Protein AF-A0A356TNW8-F1 (afdb_monomer_lite)

Radius of gyration: 21.13 Å; chains: 1; bounding box: 52×42×60 Å

Sequence (250 aa):
MILEQVASGAMPPRGDVGQSVLSSVTTYDRVGPDGRTFTPLPSAGSPEGQELLRNWLACGSPVVERTVEPSEGENAAGFTVAACERGCVDTTWPAIAQDILAPSCAFSRCHDAEDPEADLDLSLGGADALSALHARLLEGTARGPLCVDDARGAAMIAPGAPEDSLLLQKVDPEALPCGSLMPLGGAALSEQRLCALRAWIACGACADPDDARCAECQREARAECGVVVDEAGQPGCAEETACPGFARPN

Foldseek 3Di:
DVLVCLQVCVVVNDDPSSVVVVVPDDWAWDQDPLLPDTHTDDPCNDPNVSVVVVVCVVVVVADCPEQDDDDPPDDDPGDHFNGADQDAFALALVSLLPVPCAPFAQDDADADDPHHDQPHHSHQDDDCSSVVNLVCQQVDFRRDPLQCPPVLSARCADALCLLSHLVLLQQDPPHPHRPHHPPDVDDGDHPLSSLSPSQCRNLGVDNDCPPPSRVVSSVVSCVVSQWDQDPVRDTDGSRPDPRPPPDDDD

pLDDT: mean 78.97, std 14.69, range [32.28, 97.31]

Structure (mmCIF, N/CA/C/O backbone):
data_AF-A0A356TNW8-F1
#
_entry.id   AF-A0A356TNW8-F1
#
loop_
_atom_site.group_PDB
_atom_site.id
_atom_site.type_symbol
_atom_site.label_atom_id
_atom_site.label_alt_id
_atom_site.label_comp_id
_atom_site.label_asym_id
_atom_site.label_entity_id
_atom_site.label_seq_id
_atom_site.pdbx_PDB_ins_code
_atom_site.Cartn_x
_atom_site.Cartn_y
_atom_site.Cartn_z
_atom_site.occupancy
_atom_site.B_iso_or_equiv
_atom_site.auth_seq_id
_atom_site.auth_comp_id
_atom_site.auth_asym_id
_atom_site.auth_atom_id
_atom_site.pdbx_PDB_model_num
ATOM 1 N N . MET A 1 1 ? -17.032 0.262 37.594 1.00 76.44 1 MET A N 1
ATOM 2 C CA . MET A 1 1 ? -17.007 -0.706 36.464 1.00 76.44 1 MET A CA 1
ATOM 3 C C . MET A 1 1 ? -16.967 0.066 35.140 1.00 76.44 1 MET A C 1
ATOM 5 O O . MET A 1 1 ? -17.446 1.192 35.130 1.00 76.44 1 MET A O 1
ATOM 9 N N . ILE A 1 2 ? -16.405 -0.461 34.041 1.00 83.25 2 ILE A N 1
ATOM 10 C CA . ILE A 1 2 ? -16.229 0.308 32.781 1.00 83.25 2 ILE A CA 1
ATOM 11 C C . ILE A 1 2 ? -17.542 0.902 32.241 1.00 83.25 2 ILE A C 1
ATOM 13 O O . ILE A 1 2 ? -17.578 2.058 31.832 1.00 83.25 2 ILE A O 1
ATOM 17 N N . LEU A 1 3 ? -18.646 0.160 32.354 1.00 85.25 3 LEU A N 1
ATOM 18 C CA . LEU A 1 3 ? -19.973 0.614 31.944 1.00 85.25 3 LEU A CA 1
ATOM 19 C C . LEU A 1 3 ? -20.441 1.874 32.689 1.00 85.25 3 LEU A C 1
ATOM 21 O O . LEU A 1 3 ? -21.033 2.759 32.083 1.00 85.25 3 LEU A O 1
ATOM 25 N N . GLU A 1 4 ? -20.156 1.987 33.988 1.00 87.69 4 GLU A N 1
ATOM 26 C CA . GLU A 1 4 ? -20.535 3.158 34.795 1.00 87.69 4 GLU A CA 1
ATOM 27 C C . GLU A 1 4 ? -19.732 4.401 34.396 1.00 87.69 4 GLU A C 1
ATOM 29 O O . GLU A 1 4 ? -20.251 5.516 34.415 1.00 87.69 4 GLU A O 1
ATOM 34 N N . GLN A 1 5 ? -18.470 4.217 33.998 1.00 88.12 5 GLN A N 1
ATOM 35 C CA . GLN A 1 5 ? -17.618 5.303 33.503 1.00 88.12 5 GLN A CA 1
ATOM 36 C C . GLN A 1 5 ? -18.125 5.829 32.154 1.00 88.12 5 GLN A C 1
ATOM 38 O O . GLN A 1 5 ? -18.172 7.038 31.935 1.00 88.12 5 GLN A O 1
ATOM 43 N N . VAL A 1 6 ? -18.580 4.932 31.275 1.00 86.75 6 VAL A N 1
ATOM 44 C CA . VAL A 1 6 ? -19.196 5.313 29.997 1.00 86.75 6 VAL A CA 1
ATOM 45 C C . VAL A 1 6 ? -20.548 5.992 30.221 1.00 86.75 6 VAL A C 1
ATOM 47 O O . VAL A 1 6 ? -20.789 7.079 29.699 1.00 86.75 6 VAL A O 1
ATOM 50 N N . ALA A 1 7 ? -21.405 5.415 31.068 1.00 86.69 7 ALA A N 1
ATOM 51 C CA . ALA A 1 7 ? -22.726 5.967 31.371 1.00 86.69 7 ALA A CA 1
ATOM 52 C C . ALA A 1 7 ? -22.658 7.352 32.038 1.00 86.69 7 ALA A C 1
ATOM 54 O O . ALA A 1 7 ? -23.498 8.213 31.776 1.00 86.69 7 ALA A O 1
ATOM 55 N N . SER A 1 8 ? -21.642 7.595 32.871 1.00 88.62 8 SER A N 1
ATOM 56 C CA . SER A 1 8 ? -21.420 8.902 33.504 1.00 88.62 8 SER A CA 1
ATOM 57 C C . SER A 1 8 ? -20.760 9.935 32.581 1.00 88.62 8 SER A C 1
ATOM 59 O O . SER A 1 8 ? -20.740 11.120 32.916 1.00 88.62 8 SER A O 1
ATOM 61 N N . GLY A 1 9 ? -20.261 9.531 31.407 1.00 83.50 9 GLY A N 1
ATOM 62 C CA . GLY A 1 9 ? -19.500 10.402 30.506 1.00 83.50 9 GLY A CA 1
ATOM 63 C C . GLY A 1 9 ? -18.090 10.720 31.009 1.00 83.50 9 GLY A C 1
ATOM 64 O O . GLY A 1 9 ? -17.511 11.725 30.601 1.00 83.50 9 GLY A O 1
ATOM 65 N N . ALA A 1 10 ? -17.558 9.893 31.911 1.00 85.69 10 ALA A N 1
ATOM 66 C CA . ALA A 1 10 ? -16.159 9.932 32.317 1.00 85.69 10 ALA A CA 1
ATOM 67 C C . ALA A 1 10 ? -15.245 9.268 31.269 1.00 85.69 10 ALA A C 1
ATOM 69 O O . ALA A 1 10 ? -14.068 9.612 31.196 1.00 85.69 10 ALA A O 1
ATOM 70 N N . MET A 1 11 ? -15.783 8.362 30.434 1.00 84.94 11 MET A N 1
ATOM 71 C CA . MET A 1 11 ? -15.069 7.759 29.302 1.00 84.94 11 MET A CA 1
ATOM 72 C C . MET A 1 11 ? -15.923 7.658 28.020 1.00 84.94 11 MET A C 1
ATOM 74 O O . MET A 1 11 ? -16.930 6.951 28.024 1.00 84.94 11 MET A O 1
ATOM 78 N N . PRO A 1 12 ? -15.496 8.287 26.907 1.00 78.12 12 PRO A N 1
ATOM 79 C CA . PRO A 1 12 ? -14.507 9.368 26.872 1.00 78.12 12 PRO A CA 1
ATOM 80 C C . PRO A 1 12 ? -15.023 10.596 27.658 1.00 78.12 12 PRO A C 1
ATOM 82 O O . PRO A 1 12 ? -16.237 10.814 27.711 1.00 78.12 12 PRO A O 1
ATOM 85 N N . PRO A 1 13 ? -14.138 11.386 28.296 1.00 83.50 13 PRO A N 1
ATOM 86 C CA . PRO A 1 13 ? -14.542 12.575 29.043 1.00 83.50 13 PRO A CA 1
ATOM 87 C C . PRO A 1 13 ? -15.232 13.588 28.126 1.00 83.50 13 PRO A C 1
ATOM 89 O O . PRO A 1 13 ? -14.876 13.725 26.963 1.00 83.50 13 PRO A O 1
ATOM 92 N N . ARG A 1 14 ? -16.218 14.329 28.629 1.00 82.94 14 ARG A N 1
ATOM 93 C CA . ARG A 1 14 ? -16.913 15.344 27.817 1.00 82.94 14 ARG A CA 1
ATOM 94 C C . ARG A 1 14 ? -16.013 16.537 27.472 1.00 82.94 14 ARG A C 1
ATOM 96 O O . ARG A 1 14 ? -15.075 16.856 28.199 1.00 82.94 14 ARG A O 1
ATOM 103 N N . GLY A 1 15 ? -16.384 17.245 26.407 1.00 84.69 15 GLY A N 1
ATOM 104 C CA . GLY A 1 15 ? -15.693 18.447 25.941 1.00 84.69 15 GLY A CA 1
ATOM 105 C C . GLY A 1 15 ? -14.486 18.134 25.058 1.00 84.69 15 GLY A C 1
ATOM 106 O O . GLY A 1 15 ? -14.323 17.011 24.580 1.00 84.69 15 GLY A O 1
ATOM 107 N N . ASP A 1 16 ? -13.642 19.142 24.856 1.00 85.12 16 ASP A N 1
ATOM 108 C CA . ASP A 1 16 ? -12.570 19.129 23.852 1.00 85.12 16 ASP A CA 1
ATOM 109 C C . ASP A 1 16 ? -11.585 17.966 24.029 1.00 85.12 16 ASP A C 1
ATOM 111 O O . ASP A 1 16 ? -11.104 17.395 23.052 1.00 85.12 16 ASP A O 1
ATOM 115 N N . VAL A 1 17 ? -11.336 17.558 25.278 1.00 82.94 17 VAL A N 1
ATOM 116 C CA . VAL A 1 17 ? -10.452 16.428 25.599 1.00 82.94 17 VAL A CA 1
ATOM 117 C C . VAL A 1 17 ? -10.999 15.118 25.026 1.00 82.94 17 VAL A C 1
ATOM 119 O O . VAL A 1 17 ? -10.259 14.381 24.379 1.00 82.94 17 VAL A O 1
ATOM 122 N N . GLY A 1 18 ? -12.291 14.827 25.207 1.00 81.25 18 GLY A N 1
ATOM 123 C CA . GLY A 1 18 ? -12.894 13.625 24.626 1.00 81.25 18 GLY A CA 1
ATOM 124 C C . GLY A 1 18 ? -13.026 13.696 23.117 1.00 81.25 18 GLY A C 1
ATOM 125 O O . GLY A 1 18 ? -12.834 12.684 22.450 1.00 81.25 18 GLY A O 1
ATOM 126 N N . GLN A 1 19 ? -13.313 14.881 22.575 1.00 81.12 19 GLN A N 1
ATOM 127 C CA . GLN A 1 19 ? -13.388 15.095 21.130 1.00 81.12 19 GLN A CA 1
ATOM 128 C C . GLN A 1 19 ? -12.036 14.799 20.459 1.00 81.12 19 GLN A C 1
ATOM 130 O O . GLN A 1 19 ? -11.993 14.111 19.443 1.00 81.12 19 GLN A O 1
ATOM 135 N N . SER A 1 20 ? -10.939 15.259 21.067 1.00 77.69 20 SER A N 1
ATOM 136 C CA . SER A 1 20 ? -9.570 15.016 20.599 1.00 77.69 20 SER A CA 1
ATOM 137 C C . SER A 1 20 ? -9.218 13.524 20.603 1.00 77.69 20 SER A C 1
ATOM 139 O O . SER A 1 20 ? -8.756 12.984 19.594 1.00 77.69 20 SER A O 1
ATOM 141 N N . VAL A 1 21 ? -9.537 12.814 21.691 1.00 78.31 21 VAL A N 1
ATOM 142 C CA . VAL A 1 21 ? -9.351 11.355 21.760 1.00 78.31 21 VAL A CA 1
ATOM 143 C C . VAL A 1 21 ? -10.179 10.654 20.681 1.00 78.31 21 VAL A C 1
ATOM 145 O O . VAL A 1 21 ? -9.641 9.863 19.918 1.00 78.31 21 VAL A O 1
ATOM 148 N N . LEU A 1 22 ? -11.465 10.984 20.541 1.00 75.00 22 LEU A N 1
ATOM 149 C CA . LEU A 1 22 ? -12.330 10.363 19.530 1.00 75.00 22 LEU A CA 1
ATOM 150 C C . LEU A 1 22 ? -11.865 10.618 18.090 1.00 75.00 22 LEU A C 1
ATOM 152 O O . LEU A 1 22 ? -12.103 9.783 17.226 1.00 75.00 22 LEU A O 1
ATOM 156 N N . SER A 1 23 ? -11.197 11.743 17.831 1.00 72.81 23 SER A N 1
ATOM 157 C CA . SER A 1 23 ? -10.660 12.067 16.504 1.00 72.81 23 SER A CA 1
ATOM 158 C C . SER A 1 23 ? -9.372 11.323 16.138 1.00 72.81 23 SER A C 1
ATOM 160 O O . SER A 1 23 ? -8.975 11.349 14.978 1.00 72.81 23 SER A O 1
ATOM 162 N N . SER A 1 24 ? -8.720 10.674 17.107 1.00 66.75 24 SER A N 1
ATOM 163 C CA . SER A 1 24 ? -7.428 9.996 16.925 1.00 66.75 24 SER A CA 1
ATOM 164 C C . SER A 1 24 ? -7.494 8.476 17.089 1.00 66.75 24 SER A C 1
ATOM 166 O O . SER A 1 24 ? -6.495 7.797 16.865 1.00 66.75 24 SER A O 1
ATOM 168 N N . VAL A 1 25 ? -8.653 7.924 17.465 1.00 71.88 25 VAL A N 1
ATOM 169 C CA . VAL A 1 25 ? -8.839 6.475 17.612 1.00 71.88 25 VAL A CA 1
ATOM 170 C C . VAL A 1 25 ? -9.282 5.820 16.310 1.00 71.88 25 VAL A C 1
ATOM 172 O O . VAL A 1 25 ? -10.069 6.372 15.541 1.00 71.88 25 VAL A O 1
ATOM 175 N N . THR A 1 26 ? -8.834 4.584 16.109 1.00 70.62 26 THR A N 1
ATOM 176 C CA . THR A 1 26 ? -9.342 3.709 15.054 1.00 70.62 26 THR A CA 1
ATOM 177 C C . THR A 1 26 ? -10.843 3.488 15.228 1.00 70.62 26 THR A C 1
ATOM 179 O O . THR A 1 26 ? -11.318 3.167 16.321 1.00 70.62 26 THR A O 1
ATOM 182 N N . THR A 1 27 ? -11.593 3.642 14.137 1.00 70.94 27 THR A N 1
ATOM 183 C CA . THR A 1 27 ? -13.028 3.345 14.093 1.00 70.94 27 THR A CA 1
ATOM 184 C C . THR A 1 27 ? -13.258 1.995 13.432 1.00 70.94 27 THR A C 1
ATOM 186 O O . THR A 1 27 ? -12.614 1.654 12.440 1.00 70.94 27 THR A O 1
ATOM 189 N N . TYR A 1 28 ? -14.183 1.230 14.002 1.00 75.56 28 TYR A N 1
ATOM 190 C CA . TYR A 1 28 ? -14.577 -0.081 13.504 1.00 75.56 28 TYR A CA 1
ATOM 191 C C . TYR A 1 28 ? -15.991 -0.000 12.943 1.00 75.56 28 TYR A C 1
ATOM 193 O O . TYR A 1 28 ? -16.841 0.696 13.503 1.00 75.56 28 TYR A O 1
ATOM 201 N N . ASP A 1 29 ? -16.247 -0.761 11.888 1.00 75.12 29 ASP A N 1
ATOM 202 C CA . ASP A 1 29 ? -17.552 -0.840 11.248 1.00 75.12 29 ASP A CA 1
ATOM 203 C C . ASP A 1 29 ? -18.189 -2.206 11.494 1.00 75.12 29 ASP A C 1
ATOM 205 O O . ASP A 1 29 ? -17.516 -3.236 11.568 1.00 75.12 29 ASP A O 1
ATOM 209 N N . ARG A 1 30 ? -19.518 -2.221 11.588 1.00 75.88 30 ARG A N 1
ATOM 210 C CA . ARG A 1 30 ? -20.305 -3.433 11.389 1.00 75.88 30 ARG A CA 1
ATOM 211 C C . ARG A 1 30 ? -20.374 -3.705 9.892 1.00 75.88 30 ARG A C 1
ATOM 213 O O . ARG A 1 30 ? -20.819 -2.839 9.137 1.00 75.88 30 ARG A O 1
ATOM 220 N N . VAL A 1 31 ? -20.007 -4.920 9.502 1.00 63.97 31 VAL A N 1
ATOM 221 C CA . VAL A 1 31 ? -20.183 -5.395 8.130 1.00 63.97 31 VAL A CA 1
ATOM 222 C C . VAL A 1 31 ? -21.580 -5.986 7.958 1.00 63.97 31 VAL A C 1
ATOM 224 O O . VAL A 1 31 ? -22.068 -6.733 8.812 1.00 63.97 31 VAL A O 1
ATOM 227 N N . GLY A 1 32 ? -22.246 -5.599 6.877 1.00 60.56 32 GLY A N 1
ATOM 228 C CA . GLY A 1 32 ? -23.559 -6.083 6.488 1.00 60.56 32 GLY A CA 1
ATOM 229 C C . GLY A 1 32 ? -23.522 -7.537 6.007 1.00 60.56 32 GLY A C 1
ATOM 230 O O . GLY A 1 32 ? -22.460 -8.059 5.669 1.00 60.56 32 GLY A O 1
ATOM 231 N N . PRO A 1 33 ? -24.683 -8.213 5.935 1.00 53.22 33 PRO A N 1
ATOM 232 C CA . PRO A 1 33 ? -24.768 -9.594 5.446 1.00 53.22 33 PRO A CA 1
ATOM 233 C C . PRO A 1 33 ? -24.318 -9.774 3.990 1.00 53.22 33 PRO A C 1
ATOM 235 O O . PRO A 1 33 ? -24.048 -10.891 3.564 1.00 53.22 33 PRO A O 1
ATOM 238 N N . ASP A 1 34 ? -24.282 -8.686 3.224 1.00 54.03 34 ASP A N 1
ATOM 239 C CA . ASP A 1 34 ? -23.801 -8.637 1.845 1.00 54.03 34 ASP A CA 1
ATOM 240 C C . ASP A 1 34 ? -22.268 -8.601 1.740 1.00 54.03 34 ASP A C 1
ATOM 242 O O . ASP A 1 34 ? -21.743 -8.662 0.631 1.00 54.03 34 ASP A O 1
ATOM 246 N N . GLY A 1 35 ? -21.561 -8.473 2.867 1.00 50.56 35 GLY A N 1
ATOM 247 C CA . GLY A 1 35 ? -20.110 -8.299 2.919 1.00 50.56 35 GLY A CA 1
ATOM 248 C C . GLY A 1 35 ? -19.622 -6.934 2.423 1.00 50.56 35 GLY A C 1
ATOM 249 O O . GLY A 1 35 ? -18.425 -6.684 2.449 1.00 50.56 35 GLY A O 1
ATOM 250 N N . ARG A 1 36 ? -20.537 -6.054 1.995 1.00 49.72 36 ARG A N 1
ATOM 251 C CA . ARG A 1 36 ? -20.243 -4.822 1.240 1.00 49.72 36 ARG A CA 1
ATOM 252 C C . ARG A 1 36 ? -20.775 -3.565 1.905 1.00 49.72 36 ARG A C 1
ATOM 254 O O . ARG A 1 36 ? -20.296 -2.469 1.631 1.00 49.72 36 ARG A O 1
ATOM 261 N N . THR A 1 37 ? -21.793 -3.696 2.747 1.00 56.31 37 THR A N 1
ATOM 262 C CA . THR A 1 37 ? -22.348 -2.569 3.486 1.00 56.31 37 THR A CA 1
ATOM 263 C C . THR A 1 37 ? -21.573 -2.392 4.781 1.00 56.31 37 THR A C 1
ATOM 265 O O . THR A 1 37 ? -21.628 -3.241 5.665 1.00 56.31 37 THR A O 1
ATOM 268 N N . PHE A 1 38 ? -20.911 -1.251 4.937 1.00 63.53 38 PHE A N 1
ATOM 269 C CA . PHE A 1 38 ? -20.182 -0.908 6.154 1.00 63.53 38 PHE A CA 1
ATOM 270 C C . PHE A 1 38 ? -20.912 0.194 6.907 1.00 63.53 38 PHE A C 1
ATOM 272 O O . PHE A 1 38 ? -21.252 1.237 6.350 1.00 63.53 38 PHE A O 1
ATOM 279 N N . THR A 1 39 ? -21.209 -0.051 8.180 1.00 78.75 39 THR A N 1
ATOM 280 C CA . THR A 1 39 ? -21.849 0.933 9.059 1.00 78.75 39 THR A CA 1
ATOM 281 C C . THR A 1 39 ? -20.957 1.168 10.270 1.00 78.75 39 THR A C 1
ATOM 283 O O . THR A 1 39 ? -20.730 0.211 11.014 1.00 78.75 39 THR A O 1
ATOM 286 N N . PRO A 1 40 ? -20.479 2.402 10.518 1.00 82.31 40 PRO A N 1
ATOM 287 C CA . PRO A 1 40 ? -19.680 2.706 11.699 1.00 82.31 40 PRO A CA 1
ATOM 288 C C . PRO A 1 40 ? -20.336 2.196 12.976 1.00 82.31 40 PRO A C 1
ATOM 290 O O . PRO A 1 40 ? -21.535 2.406 13.192 1.00 82.31 40 PRO A O 1
ATOM 293 N N . LEU A 1 41 ? -19.559 1.522 13.829 1.00 84.38 41 LEU A N 1
ATOM 294 C CA . LEU A 1 41 ? -20.063 1.125 15.135 1.00 84.38 41 LEU A CA 1
ATOM 295 C C . LEU A 1 41 ? -20.468 2.377 15.9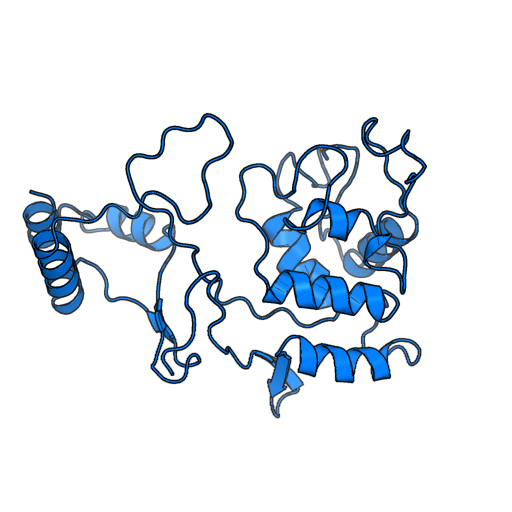22 1.00 84.38 41 LEU A C 1
ATOM 297 O O . LEU A 1 41 ? -19.765 3.394 15.905 1.00 84.38 41 LEU A O 1
ATOM 301 N N . PRO A 1 42 ? -21.604 2.322 16.633 1.00 86.19 42 PRO A N 1
ATOM 302 C CA . PRO A 1 42 ? -22.083 3.464 17.384 1.00 86.19 42 PRO A CA 1
ATOM 303 C C . PRO A 1 42 ? -21.108 3.777 18.525 1.00 86.19 42 PRO A C 1
ATOM 305 O O . PRO A 1 42 ? -20.571 2.878 19.176 1.00 86.19 42 PRO A O 1
ATOM 308 N N . SER A 1 43 ? -20.906 5.066 18.806 1.00 82.69 43 SER A N 1
ATOM 309 C CA . SER A 1 43 ? -20.083 5.503 19.940 1.00 82.69 43 SER A CA 1
ATOM 310 C C . SER A 1 43 ? -20.536 4.819 21.231 1.00 82.69 43 SER A C 1
ATOM 312 O O . SER A 1 43 ? -21.739 4.748 21.494 1.00 82.69 43 SER A O 1
ATOM 314 N N . ALA A 1 44 ? -19.593 4.399 22.080 1.00 83.38 44 ALA A N 1
ATOM 315 C CA . ALA A 1 44 ? -19.895 3.807 23.385 1.00 83.38 44 ALA A CA 1
ATOM 316 C C . ALA A 1 44 ? -20.783 4.711 24.265 1.00 83.38 44 ALA A C 1
ATOM 318 O O . ALA A 1 44 ? -21.517 4.212 25.111 1.00 83.38 44 ALA A O 1
ATOM 319 N N . GLY A 1 45 ? -20.762 6.033 24.049 1.00 81.00 45 GLY A N 1
ATOM 320 C CA . GLY A 1 45 ? -21.629 6.985 24.751 1.00 81.00 45 GLY A CA 1
ATOM 321 C C . GLY A 1 45 ? -23.084 7.028 24.258 1.00 81.00 45 GLY A C 1
ATOM 322 O O . GLY A 1 45 ? -23.925 7.629 24.923 1.00 81.00 45 GLY A O 1
ATOM 323 N N . SER A 1 46 ? -23.397 6.414 23.116 1.00 86.94 46 SER A N 1
ATOM 324 C CA . SER A 1 46 ? -24.755 6.348 22.559 1.00 86.94 46 SER A CA 1
ATOM 325 C C . SER A 1 46 ? -25.589 5.224 23.197 1.00 86.94 46 SER A C 1
ATOM 327 O O . SER A 1 46 ? -25.011 4.275 23.729 1.00 86.94 46 SER A O 1
ATOM 329 N N . PRO A 1 47 ? -26.935 5.265 23.113 1.00 89.62 47 PRO A N 1
ATOM 330 C CA . PRO A 1 47 ? -27.776 4.176 23.611 1.00 89.62 47 PRO A CA 1
ATOM 331 C C . PRO A 1 47 ? -27.400 2.811 23.019 1.00 89.62 47 PRO A C 1
ATOM 333 O O . PRO A 1 47 ? -27.196 1.866 23.773 1.00 89.62 47 PRO A O 1
ATOM 336 N N . GLU A 1 48 ? -27.223 2.717 21.695 1.00 89.06 48 GLU A N 1
ATOM 337 C CA . GLU A 1 48 ? -26.831 1.463 21.032 1.00 89.06 48 GLU A CA 1
ATOM 338 C C . GLU A 1 48 ? -25.422 1.012 21.447 1.00 89.06 48 GLU A C 1
ATOM 340 O O . GLU A 1 48 ? -25.218 -0.158 21.763 1.00 89.06 48 GLU A O 1
ATOM 345 N N . GLY A 1 49 ? -24.453 1.929 21.534 1.00 88.75 49 GLY A N 1
ATOM 346 C CA . GLY A 1 49 ? -23.098 1.598 21.987 1.00 88.75 49 GLY A CA 1
ATOM 347 C C . GLY A 1 49 ? -23.051 1.096 23.434 1.00 88.75 49 GLY A C 1
ATOM 348 O O . GLY A 1 49 ? -22.295 0.175 23.744 1.00 88.75 49 GLY A O 1
ATOM 349 N N . GLN A 1 50 ? -23.900 1.630 24.317 1.00 90.06 50 GLN A N 1
ATOM 350 C CA . GLN A 1 50 ? -24.032 1.126 25.686 1.00 90.06 50 GLN A CA 1
ATOM 351 C C . GLN A 1 50 ? -24.688 -0.259 25.745 1.00 90.06 50 GLN A C 1
ATOM 353 O O . GLN A 1 50 ? -24.310 -1.055 26.606 1.00 90.06 50 GLN A O 1
ATOM 358 N N . GLU A 1 51 ? -25.644 -0.565 24.860 1.00 88.44 51 GLU A N 1
ATOM 359 C CA . GLU A 1 51 ? -26.197 -1.923 24.721 1.00 88.44 51 GLU A CA 1
ATOM 360 C C . GLU A 1 51 ? -25.121 -2.909 24.253 1.00 88.44 51 GLU A C 1
ATOM 362 O O . GLU A 1 51 ? -24.969 -3.976 24.848 1.00 88.44 51 GLU A O 1
ATOM 367 N N . LEU A 1 52 ? -24.323 -2.540 23.244 1.00 87.19 52 LEU A N 1
ATOM 368 C CA . LEU A 1 52 ? -23.213 -3.365 22.756 1.00 87.19 52 LEU A CA 1
ATOM 369 C C . LEU A 1 52 ? -22.182 -3.630 23.859 1.00 87.19 52 LEU A C 1
ATOM 371 O O . LEU A 1 52 ? -21.794 -4.778 24.072 1.00 87.19 52 LEU A O 1
ATOM 375 N N . LEU A 1 53 ? -21.793 -2.593 24.609 1.00 87.69 53 LEU A N 1
ATOM 376 C CA . LEU A 1 53 ? -20.884 -2.727 25.748 1.00 87.69 53 LEU A CA 1
ATOM 377 C C . LEU A 1 53 ? -21.470 -3.639 26.833 1.00 87.69 53 LEU A C 1
ATOM 379 O O . LEU A 1 53 ? -20.761 -4.484 27.376 1.00 87.69 53 LEU A O 1
ATOM 383 N N . ARG A 1 54 ? -22.764 -3.502 27.142 1.00 87.75 54 ARG A N 1
ATOM 384 C CA . ARG A 1 54 ? -23.448 -4.373 28.109 1.00 87.75 54 ARG A CA 1
ATOM 385 C C . ARG A 1 54 ? -23.477 -5.823 27.656 1.00 87.75 54 ARG A C 1
ATOM 387 O O . ARG A 1 54 ? -23.162 -6.697 28.460 1.00 87.75 54 ARG A O 1
ATOM 394 N N . ASN A 1 55 ? -23.806 -6.074 26.394 1.00 86.56 55 ASN A N 1
ATOM 395 C CA . ASN A 1 55 ? -23.803 -7.416 25.826 1.00 86.56 55 ASN A CA 1
ATOM 396 C C . ASN A 1 55 ? -22.396 -8.035 25.855 1.00 86.56 55 ASN A C 1
ATOM 398 O O . ASN A 1 55 ? -22.233 -9.173 26.282 1.00 86.56 55 ASN A O 1
ATOM 402 N N . TRP A 1 56 ? -21.362 -7.268 25.498 1.00 84.81 56 TRP A N 1
ATOM 403 C CA . TRP A 1 56 ? -19.968 -7.717 25.570 1.00 84.81 56 TRP A CA 1
ATOM 404 C C . TRP A 1 56 ? -19.539 -8.082 26.999 1.00 84.81 56 TRP A C 1
ATOM 406 O O . TRP A 1 56 ? -18.978 -9.156 27.222 1.00 84.81 56 TRP A O 1
ATOM 416 N N . LEU A 1 57 ? -19.869 -7.237 27.984 1.00 85.81 57 LEU A N 1
ATOM 417 C CA . LEU A 1 57 ? -19.606 -7.525 29.397 1.00 85.81 57 LEU A CA 1
ATOM 418 C C . LEU A 1 57 ? -20.346 -8.787 29.869 1.00 85.81 57 LEU A C 1
ATOM 420 O O . LEU A 1 57 ? -19.765 -9.608 30.580 1.00 85.81 57 LEU A O 1
ATOM 424 N N . ALA A 1 58 ? -21.604 -8.963 29.450 1.00 83.06 58 ALA A N 1
ATOM 425 C CA . ALA A 1 58 ? -22.420 -10.134 29.775 1.00 83.06 58 ALA A CA 1
ATOM 426 C C . ALA A 1 58 ? -21.854 -11.435 29.182 1.00 83.06 58 ALA A C 1
ATOM 428 O O . ALA A 1 58 ? -21.958 -12.486 29.811 1.00 83.06 58 ALA A O 1
ATOM 429 N N . CYS A 1 59 ? -21.183 -11.359 28.031 1.00 81.06 59 CYS A N 1
ATOM 430 C CA . CYS A 1 59 ? -20.457 -12.473 27.416 1.00 81.06 59 CYS A CA 1
ATOM 431 C C . CYS A 1 59 ? -19.110 -12.792 28.094 1.00 81.06 59 CYS A C 1
ATOM 433 O O . CYS A 1 59 ? -18.296 -13.517 27.529 1.00 81.06 59 CYS A O 1
ATOM 435 N N . GLY A 1 60 ? -18.850 -12.263 29.293 1.00 80.00 60 GLY A N 1
ATOM 436 C CA . GLY A 1 60 ? -17.605 -12.496 30.025 1.00 80.00 60 GLY A CA 1
ATOM 437 C C . GLY A 1 60 ? -16.482 -11.531 29.655 1.00 80.00 60 GLY A C 1
ATOM 438 O O . GLY A 1 60 ? -15.348 -11.754 30.064 1.00 80.00 60 GLY A O 1
ATOM 439 N N . SER A 1 61 ? -16.796 -10.442 28.940 1.00 77.94 61 SER A N 1
ATOM 440 C CA . SER A 1 61 ? -15.825 -9.421 28.515 1.00 77.94 61 SER A CA 1
ATOM 441 C C . SER A 1 61 ? -14.637 -10.024 27.755 1.00 77.94 61 SER A C 1
ATOM 443 O O . SER A 1 61 ? -13.490 -9.832 28.164 1.00 77.94 61 SER A O 1
ATOM 445 N N . PRO A 1 62 ? -14.886 -10.802 26.685 1.00 67.75 62 PRO A N 1
ATOM 446 C CA . PRO A 1 62 ? -13.814 -11.446 25.948 1.00 67.75 62 PRO A CA 1
ATOM 447 C C . PRO A 1 62 ? -12.862 -10.349 25.421 1.00 67.75 62 PRO A C 1
ATOM 449 O O . PRO A 1 62 ? -13.276 -9.451 24.687 1.00 67.75 62 PRO A O 1
ATOM 452 N N . VAL A 1 63 ? -11.594 -10.396 25.847 1.00 65.12 63 VAL A N 1
ATOM 453 C CA . VAL A 1 63 ? -10.560 -9.414 25.491 1.00 65.12 63 VAL A CA 1
ATOM 454 C C . VAL A 1 63 ? -10.058 -9.681 24.071 1.00 65.12 63 VAL A C 1
ATOM 456 O O . VAL A 1 63 ? -9.263 -10.597 23.865 1.00 65.12 63 VAL A O 1
ATOM 459 N N . VAL A 1 64 ? -10.496 -8.857 23.110 1.00 63.09 64 VAL A N 1
ATOM 460 C CA . VAL A 1 64 ? -9.745 -8.667 21.859 1.00 63.09 64 VAL A CA 1
ATOM 461 C C . VAL A 1 64 ? -8.491 -7.905 22.254 1.00 63.09 64 VAL A C 1
ATOM 463 O O . VAL A 1 64 ? -8.551 -6.712 22.548 1.00 63.09 64 VAL A O 1
ATOM 466 N N . GLU A 1 65 ? -7.375 -8.607 22.367 1.00 52.66 65 GLU A N 1
ATOM 467 C CA . GLU A 1 65 ? -6.139 -7.991 22.845 1.00 52.66 65 GLU A CA 1
ATOM 468 C C . GLU A 1 65 ? -5.434 -7.226 21.726 1.00 52.66 65 GLU A C 1
ATOM 470 O O . GLU A 1 65 ? -4.831 -6.181 21.964 1.00 52.66 65 GLU A O 1
ATOM 475 N N . ARG A 1 66 ? -5.516 -7.758 20.506 1.00 61.44 66 ARG A N 1
ATOM 476 C CA . ARG A 1 66 ? -4.753 -7.291 19.354 1.00 61.44 66 ARG A CA 1
ATOM 477 C C . ARG A 1 66 ? -5.427 -7.686 18.048 1.00 61.44 66 ARG A C 1
ATOM 479 O O . ARG A 1 66 ? -6.190 -8.651 17.988 1.00 61.44 66 ARG A O 1
ATOM 486 N N . THR A 1 67 ? -5.114 -6.927 17.005 1.00 60.91 67 THR A N 1
ATOM 487 C CA . THR A 1 67 ? -5.585 -7.175 15.638 1.00 60.91 67 THR A CA 1
ATOM 488 C C . THR A 1 67 ? -4.538 -7.830 14.744 1.00 60.91 67 THR A C 1
ATOM 490 O O . THR A 1 67 ? -4.791 -8.059 13.566 1.00 60.91 67 THR A O 1
ATOM 493 N N . VAL A 1 68 ? -3.366 -8.123 15.306 1.00 59.16 68 VAL A N 1
ATOM 494 C CA . VAL A 1 68 ? -2.222 -8.774 14.662 1.00 59.16 68 VAL A CA 1
ATOM 495 C C . VAL A 1 68 ? -1.720 -9.849 15.618 1.00 59.16 68 VAL A C 1
ATOM 497 O O . VAL A 1 68 ? -1.751 -9.630 16.830 1.00 59.16 68 VAL A O 1
ATOM 500 N N . GLU A 1 69 ? -1.289 -10.999 15.104 1.00 63.12 69 GLU A N 1
ATOM 501 C CA . GLU A 1 69 ? -0.766 -12.070 15.956 1.00 63.12 69 GLU A CA 1
ATOM 502 C C . GLU A 1 69 ? 0.485 -11.617 16.734 1.00 63.12 69 GLU A C 1
ATOM 504 O O . GLU A 1 69 ? 1.273 -10.818 16.220 1.00 63.12 69 GLU A O 1
ATOM 509 N N . PRO A 1 70 ? 0.683 -12.094 17.979 1.00 56.81 70 PRO A N 1
ATOM 510 C CA . PRO A 1 70 ? 1.895 -11.827 18.741 1.00 56.81 70 PRO A CA 1
ATOM 511 C C . PRO A 1 70 ? 3.144 -12.315 18.016 1.00 56.81 70 PRO A C 1
ATOM 513 O O . PRO A 1 70 ? 3.154 -13.408 17.447 1.00 56.81 70 PRO A O 1
ATOM 516 N N . SER A 1 71 ? 4.229 -11.547 18.119 1.00 64.50 71 SER A N 1
ATOM 517 C CA . SER A 1 71 ? 5.549 -12.053 17.744 1.00 64.50 71 SER A CA 1
ATOM 518 C C . SER A 1 71 ? 6.015 -13.148 18.722 1.00 64.50 71 SER A C 1
ATOM 520 O O . SER A 1 71 ? 5.534 -13.241 19.857 1.00 64.50 71 SER A O 1
ATOM 522 N N . GLU A 1 72 ? 6.930 -14.022 18.286 1.00 58.53 72 GLU A N 1
ATOM 523 C CA . GLU A 1 72 ? 7.413 -15.134 19.116 1.00 58.53 72 GLU A CA 1
ATOM 524 C C . GLU A 1 72 ? 8.017 -14.609 20.435 1.00 58.53 72 GLU A C 1
ATOM 526 O O . GLU A 1 72 ? 8.992 -13.859 20.438 1.00 58.53 72 GLU A O 1
ATOM 531 N N . GLY A 1 73 ? 7.429 -15.003 21.570 1.00 61.88 73 GLY A N 1
ATOM 532 C CA . GLY A 1 73 ? 7.862 -14.580 22.909 1.00 61.88 73 GLY A CA 1
ATOM 533 C C . GLY A 1 73 ? 7.057 -13.432 23.531 1.00 61.88 73 GLY A C 1
ATOM 534 O O . GLY A 1 73 ? 7.294 -13.094 24.693 1.00 61.88 73 GLY A O 1
ATOM 535 N N . GLU A 1 74 ? 6.082 -12.860 22.823 1.00 69.56 74 GLU A N 1
ATOM 536 C CA . GLU A 1 74 ? 5.126 -11.923 23.416 1.00 69.56 74 GLU A CA 1
ATOM 537 C C . GLU A 1 74 ? 4.046 -12.643 24.237 1.00 69.56 74 GLU A C 1
ATOM 539 O O . GLU A 1 74 ? 3.500 -13.671 23.839 1.00 69.56 74 GLU A O 1
ATOM 544 N N . ASN A 1 75 ? 3.695 -12.077 25.396 1.00 65.44 75 ASN A N 1
ATOM 545 C CA . ASN A 1 75 ? 2.573 -12.573 26.192 1.00 65.44 75 ASN A CA 1
ATOM 546 C C . ASN A 1 75 ? 1.251 -12.173 25.525 1.00 65.44 75 ASN A C 1
ATOM 548 O O . ASN A 1 75 ? 1.031 -10.982 25.310 1.00 65.44 75 ASN A O 1
ATOM 552 N N . ALA A 1 76 ? 0.374 -13.146 25.266 1.00 61.56 76 ALA A N 1
ATOM 553 C CA . ALA A 1 76 ? -1.014 -12.915 24.873 1.00 61.56 76 ALA A CA 1
ATOM 554 C C . ALA A 1 76 ? -1.941 -13.066 26.096 1.00 61.56 76 ALA A C 1
ATOM 556 O O . ALA A 1 76 ? -1.997 -14.122 26.730 1.00 61.56 76 ALA A O 1
ATOM 557 N N . ALA A 1 77 ? -2.637 -11.993 26.455 1.00 61.78 77 ALA A N 1
ATOM 558 C CA . ALA A 1 77 ? -3.670 -11.923 27.486 1.00 61.78 77 ALA A CA 1
ATOM 559 C C . ALA A 1 77 ? -5.100 -12.185 26.963 1.00 61.78 77 ALA A C 1
ATOM 561 O O . ALA A 1 77 ? -6.017 -12.344 27.773 1.00 61.78 77 ALA A O 1
ATOM 562 N N . GLY A 1 78 ? -5.313 -12.216 25.645 1.00 66.38 78 GLY A N 1
ATOM 563 C CA . GLY A 1 78 ? -6.624 -12.390 25.015 1.00 66.38 78 GLY A CA 1
ATOM 564 C C . GLY A 1 78 ? -6.558 -13.090 23.658 1.00 66.38 78 GLY A C 1
ATOM 565 O O . GLY A 1 78 ? -5.592 -13.781 23.347 1.00 66.38 78 GLY A O 1
ATOM 566 N N . PHE A 1 79 ? -7.621 -12.951 22.863 1.00 61.16 79 PHE A N 1
ATOM 567 C CA . PHE A 1 79 ? -7.668 -13.483 21.498 1.00 61.16 79 PHE A CA 1
ATOM 568 C C . PHE A 1 79 ? -7.279 -12.402 20.491 1.00 61.16 79 PHE A C 1
ATOM 570 O O . PHE A 1 79 ? -7.628 -11.226 20.643 1.00 61.16 79 PHE A O 1
ATOM 577 N N . THR A 1 80 ? -6.565 -12.832 19.454 1.00 59.59 80 THR A N 1
ATOM 578 C CA . THR A 1 80 ? -6.264 -12.030 18.273 1.00 59.59 80 THR A CA 1
ATOM 579 C C . THR A 1 80 ? -7.467 -12.068 17.335 1.00 59.59 80 THR A C 1
ATOM 581 O O . THR A 1 80 ? -7.971 -13.143 17.012 1.00 59.59 80 THR A O 1
ATOM 584 N N . VAL A 1 81 ? -7.941 -10.904 16.888 1.00 60.56 81 VAL A N 1
ATOM 585 C CA . VAL A 1 81 ? -8.931 -10.817 15.802 1.00 60.56 81 VAL A CA 1
ATOM 586 C C . VAL A 1 81 ? -8.364 -9.936 14.714 1.00 60.56 81 VAL A C 1
ATOM 588 O O . VAL A 1 81 ? -8.274 -8.728 14.911 1.00 60.56 81 VAL A O 1
ATOM 591 N N . ALA A 1 82 ? -8.016 -10.522 13.569 1.00 57.78 82 ALA A N 1
ATOM 592 C CA . ALA A 1 82 ? -7.574 -9.757 12.411 1.00 57.78 82 ALA A CA 1
ATOM 593 C C . ALA A 1 82 ? -8.591 -8.646 12.091 1.00 57.78 82 ALA A C 1
ATOM 595 O O . ALA A 1 82 ? -9.775 -8.916 11.876 1.00 57.78 82 ALA A O 1
ATOM 596 N N . ALA A 1 83 ? -8.141 -7.390 12.103 1.00 58.41 83 ALA A N 1
ATOM 597 C CA . ALA A 1 83 ? -8.962 -6.282 11.638 1.00 58.41 83 ALA A CA 1
ATOM 598 C C . ALA A 1 83 ? -8.930 -6.264 10.111 1.00 58.41 83 ALA A C 1
ATOM 600 O O . ALA A 1 83 ? -7.860 -6.251 9.508 1.00 58.41 83 ALA A O 1
ATOM 601 N N . CYS A 1 84 ? -10.108 -6.258 9.498 1.00 57.19 84 CYS A N 1
ATOM 602 C CA . CYS A 1 84 ? -10.243 -6.235 8.049 1.00 57.19 84 CYS A CA 1
ATOM 603 C C . CYS A 1 84 ? -10.197 -4.770 7.618 1.00 57.19 84 CYS A C 1
ATOM 605 O O . CYS A 1 84 ? -11.049 -3.965 8.002 1.00 57.19 84 CYS A O 1
ATOM 607 N N . GLU A 1 85 ? -9.132 -4.399 6.918 1.00 60.50 85 GLU A N 1
ATOM 608 C CA . GLU A 1 85 ? -8.957 -3.037 6.441 1.00 60.50 85 GLU A CA 1
ATOM 609 C C . GLU A 1 85 ? -9.958 -2.737 5.316 1.00 60.50 85 GLU A C 1
ATOM 611 O O . GLU A 1 85 ? -10.008 -3.461 4.328 1.00 60.50 85 GLU A O 1
ATOM 616 N N . ARG A 1 86 ? -10.705 -1.629 5.443 1.00 57.62 86 ARG A N 1
ATOM 617 C CA . ARG A 1 86 ? -11.655 -1.084 4.443 1.00 57.62 86 ARG A CA 1
ATOM 618 C C . ARG A 1 86 ? -10.960 -0.450 3.220 1.00 57.62 86 ARG A C 1
ATOM 620 O O . ARG A 1 86 ? -11.442 0.527 2.649 1.00 57.62 86 ARG A O 1
ATOM 627 N N . GLY A 1 87 ? -9.744 -0.887 2.909 1.00 65.44 87 GLY A N 1
ATOM 628 C CA . GLY A 1 87 ? -8.878 -0.252 1.923 1.00 65.44 87 GLY A CA 1
ATOM 629 C C . GLY A 1 87 ? -9.043 -0.910 0.565 1.00 65.44 87 GLY A C 1
ATOM 630 O O . GLY A 1 87 ? -8.697 -2.077 0.417 1.00 65.44 87 GLY A O 1
ATOM 631 N N . CYS A 1 88 ? -9.524 -0.152 -0.419 1.00 76.12 88 CYS A N 1
ATOM 632 C CA . CYS A 1 88 ? -9.454 -0.548 -1.815 1.00 76.12 88 CYS A CA 1
ATOM 633 C C . CYS A 1 88 ? -8.348 0.233 -2.512 1.00 76.12 88 CYS A C 1
ATOM 635 O O . CYS A 1 88 ? -8.456 1.447 -2.672 1.00 76.12 88 CYS A O 1
ATOM 637 N N . VAL A 1 89 ? -7.296 -0.465 -2.920 1.00 86.81 89 VAL A N 1
ATOM 638 C CA . VAL A 1 89 ? -6.213 0.102 -3.720 1.00 86.81 89 VAL A CA 1
ATOM 639 C C . VAL A 1 89 ? -6.314 -0.426 -5.144 1.00 86.81 89 VAL A C 1
ATOM 641 O O . VAL A 1 89 ? -6.378 -1.635 -5.363 1.00 86.81 89 VAL A O 1
ATOM 644 N N . ASP A 1 90 ? -6.340 0.481 -6.117 1.00 90.06 90 ASP A N 1
ATOM 645 C CA . ASP A 1 90 ? -6.261 0.111 -7.529 1.00 90.06 90 ASP A CA 1
ATOM 646 C C . ASP A 1 90 ? -4.891 -0.517 -7.847 1.00 90.06 90 ASP A C 1
ATOM 648 O O . ASP A 1 90 ? -3.879 -0.206 -7.225 1.00 90.06 90 ASP A O 1
ATOM 652 N N . THR A 1 91 ? -4.815 -1.371 -8.860 1.00 92.62 91 THR A N 1
ATOM 653 C CA . THR A 1 91 ? -3.595 -2.102 -9.244 1.00 92.62 91 THR A CA 1
ATOM 654 C C . THR A 1 91 ? -2.594 -1.235 -10.027 1.00 92.62 91 THR A C 1
ATOM 656 O O . THR A 1 91 ? -1.716 -1.734 -10.734 1.00 92.62 91 THR A O 1
ATOM 659 N N . THR A 1 92 ? -2.720 0.091 -9.942 1.00 93.06 92 THR A N 1
ATOM 660 C CA . THR A 1 92 ? -1.938 1.060 -10.717 1.00 93.06 92 THR A CA 1
ATOM 661 C C . THR A 1 92 ? -0.821 1.671 -9.885 1.00 93.06 92 THR A C 1
ATOM 663 O O . THR A 1 92 ? -0.924 1.789 -8.665 1.00 93.06 92 THR A O 1
ATOM 666 N N . TRP A 1 93 ? 0.253 2.111 -10.546 1.00 95.50 93 TRP A N 1
ATOM 667 C CA . TRP A 1 93 ? 1.376 2.736 -9.850 1.00 95.50 93 TRP A CA 1
ATOM 668 C C . TRP A 1 93 ? 0.977 3.955 -8.994 1.00 95.50 93 TRP A C 1
ATOM 670 O O . TRP A 1 93 ? 1.404 4.007 -7.839 1.00 95.50 93 TRP A O 1
ATOM 680 N N . PRO A 1 94 ? 0.149 4.911 -9.473 1.00 94.00 94 PRO A N 1
ATOM 681 C CA . PRO A 1 94 ? -0.269 6.035 -8.639 1.00 94.00 94 PRO A CA 1
ATOM 682 C C . PRO A 1 94 ? -0.965 5.597 -7.346 1.00 94.00 94 PRO A C 1
ATOM 684 O O . PRO A 1 94 ? -0.626 6.118 -6.286 1.00 94.00 94 PRO A O 1
ATOM 687 N N . ALA A 1 95 ? -1.869 4.615 -7.423 1.00 92.31 95 ALA A N 1
ATOM 688 C CA . ALA A 1 95 ? -2.581 4.092 -6.259 1.00 92.31 95 ALA A CA 1
ATOM 689 C C . ALA A 1 95 ? -1.639 3.337 -5.310 1.00 92.31 95 ALA A C 1
ATOM 691 O O . ALA A 1 95 ? -1.631 3.582 -4.111 1.00 92.31 95 ALA A O 1
ATOM 692 N N . ILE A 1 96 ? -0.746 2.491 -5.830 1.00 95.31 96 ILE A N 1
ATOM 693 C CA . ILE A 1 96 ? 0.242 1.782 -5.001 1.00 95.31 96 ILE A CA 1
ATOM 694 C C . ILE A 1 96 ? 1.155 2.762 -4.261 1.00 95.31 96 ILE A C 1
ATOM 696 O O . ILE A 1 96 ? 1.392 2.617 -3.061 1.00 95.31 96 ILE A O 1
ATOM 700 N N . ALA A 1 97 ? 1.660 3.783 -4.949 1.00 95.25 97 ALA A N 1
ATOM 701 C CA . ALA A 1 97 ? 2.536 4.767 -4.333 1.00 95.25 97 ALA A CA 1
ATOM 702 C C . ALA A 1 97 ? 1.812 5.587 -3.250 1.00 95.25 97 ALA A C 1
ATOM 704 O O . ALA A 1 97 ? 2.373 5.808 -2.177 1.00 95.25 97 ALA A O 1
ATOM 705 N N . GLN A 1 98 ? 0.581 6.029 -3.519 1.00 91.75 98 GLN A N 1
ATOM 706 C CA . GLN A 1 98 ? -0.170 6.935 -2.642 1.00 91.75 98 GLN A CA 1
ATOM 707 C C . GLN A 1 98 ? -0.900 6.224 -1.504 1.00 91.75 98 GLN A C 1
ATOM 709 O O . GLN A 1 98 ? -0.963 6.769 -0.406 1.00 91.75 98 GLN A O 1
ATOM 714 N N . ASP A 1 99 ? -1.411 5.019 -1.746 1.00 88.88 99 ASP A N 1
ATOM 715 C CA . ASP A 1 99 ? -2.322 4.324 -0.833 1.00 88.88 99 ASP A CA 1
ATOM 716 C C . ASP A 1 99 ? -1.669 3.130 -0.120 1.00 88.88 99 ASP A C 1
ATOM 718 O O . ASP A 1 99 ? -2.241 2.606 0.839 1.00 88.88 99 ASP A O 1
ATOM 722 N N . ILE A 1 100 ? -0.472 2.707 -0.556 1.00 90.56 100 ILE A N 1
ATOM 723 C CA . ILE A 1 100 ? 0.334 1.667 0.107 1.00 90.56 100 ILE A CA 1
ATOM 724 C C . ILE A 1 100 ? 1.664 2.249 0.596 1.00 90.56 100 ILE A C 1
ATOM 726 O O . ILE A 1 100 ? 1.901 2.318 1.801 1.00 90.56 100 ILE A O 1
ATOM 730 N N . LEU A 1 101 ? 2.545 2.685 -0.312 1.00 93.25 101 LEU A N 1
ATOM 731 C CA . LEU A 1 101 ? 3.933 3.012 0.050 1.00 93.25 101 LEU A CA 1
ATOM 732 C C . LEU A 1 101 ? 4.039 4.255 0.936 1.00 93.25 101 LEU A C 1
ATOM 734 O O . LEU A 1 101 ? 4.681 4.216 1.987 1.00 93.25 101 LEU A O 1
ATOM 738 N N . ALA A 1 102 ? 3.396 5.353 0.542 1.00 90.75 102 ALA A N 1
ATOM 739 C CA . ALA A 1 102 ? 3.446 6.597 1.298 1.00 90.75 102 ALA A CA 1
ATOM 740 C C . ALA A 1 102 ? 2.894 6.459 2.738 1.00 90.75 102 ALA A C 1
ATOM 742 O O . ALA A 1 102 ? 3.607 6.829 3.672 1.00 90.75 102 ALA A O 1
ATOM 743 N N . PRO A 1 103 ? 1.685 5.907 2.971 1.00 85.56 103 PRO A N 1
ATOM 744 C CA . PRO A 1 103 ? 1.106 5.843 4.313 1.00 85.56 103 PRO A CA 1
ATOM 745 C C . PRO A 1 103 ? 1.695 4.733 5.188 1.00 85.56 103 PRO A C 1
ATOM 747 O O . PRO A 1 103 ? 1.734 4.889 6.407 1.00 85.56 103 PRO A O 1
ATOM 750 N N . SER A 1 104 ? 2.132 3.613 4.600 1.00 83.44 104 SER A N 1
ATOM 751 C CA . SER A 1 104 ? 2.541 2.422 5.361 1.00 83.44 104 SER A CA 1
ATOM 752 C C . SER A 1 104 ? 4.048 2.198 5.409 1.00 83.44 104 SER A C 1
ATOM 754 O O . SER A 1 104 ? 4.495 1.317 6.143 1.00 83.44 104 SER A O 1
ATOM 756 N N . CYS A 1 105 ? 4.842 2.950 4.643 1.00 88.38 105 CYS A N 1
ATOM 757 C CA . CYS A 1 105 ? 6.289 2.741 4.561 1.00 88.38 105 CYS A CA 1
ATOM 758 C C . CYS A 1 105 ? 7.090 4.048 4.650 1.00 88.38 105 CYS A C 1
ATOM 760 O O . CYS A 1 105 ? 8.123 4.080 5.317 1.00 88.38 105 CYS A O 1
ATOM 762 N N . ALA A 1 106 ? 6.615 5.133 4.030 1.00 89.62 106 ALA A N 1
ATOM 763 C CA . ALA A 1 106 ? 7.354 6.392 3.911 1.00 89.62 106 ALA A CA 1
ATOM 764 C C . ALA A 1 106 ? 7.195 7.344 5.111 1.00 89.62 106 ALA A C 1
ATOM 766 O O . ALA A 1 106 ? 6.931 8.538 4.949 1.00 89.62 106 ALA A O 1
ATOM 767 N N . PHE A 1 107 ? 7.330 6.821 6.328 1.00 81.62 107 PHE A N 1
ATOM 768 C CA . PHE A 1 107 ? 7.215 7.603 7.560 1.00 81.62 107 PHE A CA 1
ATOM 769 C C . PHE A 1 107 ? 8.541 7.689 8.317 1.00 81.62 107 PHE A C 1
ATOM 771 O O . PHE A 1 107 ? 9.473 6.917 8.073 1.00 81.62 107 PHE A O 1
ATOM 778 N N . SER A 1 108 ? 8.600 8.659 9.235 1.00 76.06 108 SER A N 1
ATOM 779 C CA . SER A 1 108 ? 9.849 9.111 9.834 1.00 76.06 108 SER A CA 1
ATOM 780 C C . SER A 1 108 ? 10.672 7.977 10.452 1.00 76.06 108 SER A C 1
ATOM 782 O O . SER A 1 108 ? 10.198 7.323 11.385 1.00 76.06 108 SER A O 1
ATOM 784 N N . ARG A 1 109 ? 11.922 7.831 9.989 1.00 71.69 109 ARG A N 1
ATOM 785 C CA . ARG A 1 109 ? 12.937 6.817 10.357 1.00 71.69 109 ARG A CA 1
ATOM 786 C C . ARG A 1 109 ? 12.754 5.412 9.785 1.00 71.69 109 ARG A C 1
ATOM 788 O O . ARG A 1 109 ? 13.500 4.515 10.170 1.00 71.69 109 ARG A O 1
ATOM 795 N N . CYS A 1 110 ? 11.775 5.190 8.910 1.00 87.81 110 CYS A N 1
ATOM 796 C CA . CYS A 1 110 ? 11.667 3.930 8.175 1.00 87.81 110 CYS A CA 1
ATOM 797 C C . CYS A 1 110 ? 12.122 4.120 6.731 1.00 87.81 110 CYS A C 1
ATOM 799 O O . CYS A 1 110 ? 13.224 3.709 6.400 1.00 87.81 110 CYS A O 1
ATOM 801 N N . HIS A 1 111 ? 11.341 4.787 5.883 1.00 91.81 111 HIS A N 1
ATOM 802 C CA . HIS A 1 111 ? 11.720 5.001 4.481 1.00 91.81 111 HIS A CA 1
ATOM 803 C C . HIS A 1 111 ? 11.382 6.416 3.996 1.00 91.81 111 HIS A C 1
ATOM 805 O O . HIS A 1 111 ? 10.608 6.598 3.055 1.00 91.81 111 HIS A O 1
ATOM 811 N N . ASP A 1 112 ? 11.926 7.428 4.668 1.00 89.38 112 ASP A N 1
ATOM 812 C CA . ASP A 1 112 ? 11.712 8.843 4.345 1.00 89.38 112 ASP A CA 1
ATOM 813 C C . ASP A 1 112 ? 12.900 9.476 3.587 1.00 89.38 112 ASP A C 1
ATOM 815 O O . ASP A 1 112 ? 13.887 8.816 3.275 1.00 89.38 112 ASP A O 1
ATOM 819 N N . ALA A 1 113 ? 12.800 10.768 3.266 1.00 88.25 113 ALA A N 1
ATOM 820 C CA . ALA A 1 113 ? 13.848 11.498 2.550 1.00 88.25 113 ALA A CA 1
ATOM 821 C C . ALA A 1 113 ? 14.980 12.051 3.441 1.00 88.25 113 ALA A C 1
ATOM 823 O O . ALA A 1 113 ? 15.988 12.516 2.909 1.00 88.25 113 ALA A O 1
ATOM 824 N N . GLU A 1 114 ? 14.812 12.083 4.764 1.00 87.19 114 GLU A N 1
ATOM 825 C CA . GLU A 1 114 ? 15.737 12.734 5.700 1.00 87.19 114 GLU A CA 1
ATOM 826 C C . GLU A 1 114 ? 16.723 11.744 6.334 1.00 87.19 114 GLU A C 1
ATOM 828 O O . GLU A 1 114 ? 17.927 12.006 6.341 1.00 87.19 114 GLU A O 1
ATOM 833 N N . ASP A 1 115 ? 16.222 10.625 6.859 1.00 85.62 115 ASP A N 1
ATOM 834 C CA . ASP A 1 115 ? 16.979 9.575 7.551 1.00 85.62 115 ASP A CA 1
ATOM 835 C C . ASP A 1 115 ? 16.401 8.176 7.219 1.00 85.62 115 ASP A C 1
ATOM 837 O O . ASP A 1 115 ? 15.788 7.527 8.076 1.00 85.62 115 ASP A O 1
ATOM 841 N N . PRO A 1 116 ? 16.528 7.715 5.954 1.00 88.06 116 PRO A N 1
ATOM 842 C CA . PRO A 1 116 ? 15.974 6.437 5.515 1.00 88.06 116 PRO A CA 1
ATOM 843 C C . PRO A 1 116 ? 16.738 5.225 6.054 1.00 88.06 116 PRO A C 1
ATOM 845 O O . PRO A 1 116 ? 17.954 5.097 5.876 1.00 88.06 116 PRO A O 1
ATOM 848 N N . GLU A 1 117 ? 16.003 4.241 6.572 1.00 86.81 117 GLU A N 1
ATOM 849 C CA . GLU A 1 117 ? 16.546 2.914 6.850 1.00 86.81 117 GLU A CA 1
ATOM 850 C C . GLU A 1 117 ? 16.942 2.224 5.539 1.00 86.81 117 GLU A C 1
ATOM 852 O O . GLU A 1 117 ? 16.253 2.311 4.515 1.00 86.81 117 GLU A O 1
ATOM 857 N N . ALA A 1 118 ? 18.078 1.524 5.573 1.00 82.56 118 ALA A N 1
ATOM 858 C CA . ALA A 1 118 ? 18.676 0.866 4.412 1.00 82.56 118 ALA A CA 1
ATOM 859 C C . ALA A 1 118 ? 18.874 1.773 3.173 1.00 82.56 118 ALA A C 1
ATOM 861 O O . ALA A 1 118 ? 18.987 1.254 2.058 1.00 82.56 118 ALA A O 1
ATOM 862 N N . ASP A 1 119 ? 18.956 3.099 3.364 1.00 85.75 119 ASP A N 1
ATOM 863 C CA . ASP A 1 119 ? 19.156 4.089 2.293 1.00 85.75 119 ASP A CA 1
ATOM 864 C C . ASP A 1 119 ? 18.060 4.021 1.202 1.00 85.75 119 ASP A C 1
ATOM 866 O O . ASP A 1 119 ? 18.310 4.203 0.005 1.00 85.75 119 ASP A O 1
ATOM 870 N N . LEU A 1 120 ? 16.832 3.694 1.627 1.00 88.38 120 LEU A N 1
ATOM 871 C CA . LEU A 1 120 ? 15.633 3.643 0.795 1.00 88.38 120 LEU A CA 1
ATOM 872 C C . LEU A 1 120 ? 14.642 4.732 1.217 1.00 88.38 120 LEU A C 1
ATOM 874 O O . LEU A 1 120 ? 14.010 4.635 2.263 1.00 88.38 120 LEU A O 1
ATOM 878 N N . ASP A 1 121 ? 14.469 5.721 0.346 1.00 91.00 121 ASP A N 1
ATOM 879 C CA . ASP A 1 121 ? 13.433 6.750 0.441 1.00 91.00 121 ASP A CA 1
ATOM 880 C C . ASP A 1 121 ? 12.203 6.329 -0.389 1.00 91.00 121 ASP A C 1
ATOM 882 O O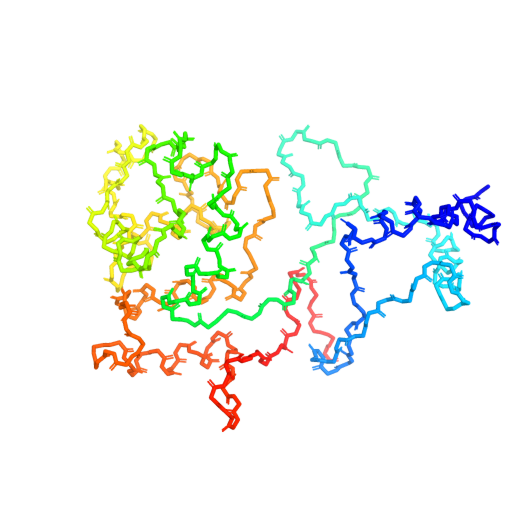 . ASP A 1 121 ? 12.322 6.043 -1.587 1.00 91.00 121 ASP A O 1
ATOM 886 N N . LEU A 1 122 ? 11.027 6.290 0.240 1.00 93.19 122 LEU A N 1
ATOM 887 C CA . LEU A 1 122 ? 9.728 5.997 -0.383 1.00 93.19 122 LEU A CA 1
ATOM 888 C C . LEU A 1 122 ? 8.780 7.208 -0.364 1.00 93.19 122 LEU A C 1
ATOM 890 O O . LEU A 1 122 ? 7.595 7.077 -0.676 1.00 93.19 122 LEU A O 1
ATOM 894 N N . SER A 1 123 ? 9.274 8.385 0.020 1.00 90.62 123 SER A N 1
ATOM 895 C CA . SER A 1 123 ? 8.455 9.583 0.168 1.00 90.62 123 SER A CA 1
ATOM 896 C C . SER A 1 123 ? 8.021 10.175 -1.176 1.00 90.62 123 SER A C 1
ATOM 898 O O . SER A 1 123 ? 8.733 10.136 -2.182 1.00 90.62 123 SER A O 1
ATOM 900 N N . LEU A 1 124 ? 6.824 10.767 -1.188 1.00 90.81 124 LEU A N 1
ATOM 901 C CA . LEU A 1 124 ? 6.274 11.473 -2.344 1.00 90.81 124 LEU A CA 1
ATOM 902 C C . LEU A 1 124 ? 6.496 12.988 -2.203 1.00 90.81 124 LEU A C 1
ATOM 904 O O . LEU A 1 124 ? 5.578 13.741 -1.880 1.00 90.81 124 LEU A O 1
ATOM 908 N N . GLY A 1 125 ? 7.737 13.438 -2.416 1.00 85.81 125 GLY A N 1
ATOM 909 C CA . GLY A 1 125 ? 8.127 14.851 -2.333 1.00 85.81 125 GLY A CA 1
ATOM 910 C C . GLY A 1 125 ? 8.329 15.530 -3.695 1.00 85.81 125 GLY A C 1
ATOM 911 O O . GLY A 1 125 ? 9.265 15.207 -4.420 1.00 85.81 125 GLY A O 1
ATOM 912 N N . GLY A 1 126 ? 7.502 16.532 -4.024 1.00 85.44 126 GLY A N 1
ATOM 913 C CA . GLY A 1 126 ? 7.662 17.373 -5.223 1.00 85.44 126 GLY A CA 1
ATOM 914 C C . GLY A 1 126 ? 6.817 16.951 -6.434 1.00 85.44 126 GLY A C 1
ATOM 915 O O . GLY A 1 126 ? 6.072 15.978 -6.387 1.00 85.44 126 GLY A O 1
ATOM 916 N N . ALA A 1 127 ? 6.902 17.723 -7.524 1.00 82.38 127 ALA A N 1
ATOM 917 C CA . ALA A 1 127 ? 6.029 17.560 -8.695 1.00 82.38 127 ALA A CA 1
ATOM 918 C C . ALA A 1 127 ? 6.262 16.247 -9.469 1.00 82.38 127 ALA A C 1
ATOM 920 O O . ALA A 1 127 ? 5.314 15.683 -10.005 1.00 82.38 127 ALA A O 1
ATOM 921 N N . ASP A 1 128 ? 7.497 15.736 -9.467 1.00 89.19 128 ASP A N 1
ATOM 922 C CA . ASP A 1 128 ? 7.893 14.534 -10.215 1.00 89.19 128 ASP A CA 1
ATOM 923 C C . ASP A 1 128 ? 8.039 13.291 -9.317 1.00 89.19 128 ASP A C 1
ATOM 925 O O . ASP A 1 128 ? 8.603 12.276 -9.731 1.00 89.19 128 ASP A O 1
ATOM 929 N N . ALA A 1 129 ? 7.547 13.360 -8.074 1.00 91.50 129 ALA A N 1
ATOM 930 C CA . ALA A 1 129 ? 7.821 12.360 -7.045 1.00 91.50 129 ALA A CA 1
ATOM 931 C C . ALA A 1 129 ? 7.373 10.944 -7.434 1.00 91.50 129 ALA A C 1
ATOM 933 O O . ALA A 1 129 ? 8.112 9.989 -7.217 1.00 91.50 129 ALA A O 1
ATOM 934 N N . LEU A 1 130 ? 6.199 10.807 -8.063 1.00 93.94 130 LEU A N 1
ATOM 935 C CA . LEU A 1 130 ? 5.681 9.510 -8.511 1.00 93.94 130 LEU A CA 1
ATOM 936 C C . LEU A 1 130 ? 6.606 8.848 -9.535 1.00 93.94 130 LEU A C 1
ATOM 938 O O . LEU A 1 130 ? 6.918 7.668 -9.403 1.00 93.94 130 LEU A O 1
ATOM 942 N N . SER A 1 131 ? 7.054 9.596 -10.543 1.00 93.94 131 SER A N 1
ATOM 943 C CA . SER A 1 131 ? 7.931 9.071 -11.594 1.00 93.94 131 SER A CA 1
ATOM 944 C C . SER A 1 131 ? 9.338 8.789 -11.066 1.00 93.94 131 SER A C 1
ATOM 946 O O . SER A 1 131 ? 9.945 7.784 -11.428 1.00 93.94 131 SER A O 1
ATOM 948 N N . ALA A 1 132 ? 9.857 9.648 -10.186 1.00 93.69 132 ALA A N 1
ATOM 949 C CA . ALA A 1 132 ? 11.170 9.461 -9.577 1.00 93.69 132 ALA A CA 1
ATOM 950 C C . ALA A 1 132 ? 11.205 8.239 -8.646 1.00 93.69 132 ALA A C 1
ATOM 952 O O . ALA A 1 132 ? 12.148 7.449 -8.707 1.00 93.69 132 ALA A O 1
ATOM 953 N N . LEU A 1 133 ? 10.171 8.058 -7.817 1.00 95.06 133 LEU A N 1
ATOM 954 C CA . LEU A 1 133 ? 10.036 6.888 -6.951 1.00 95.06 133 LEU A CA 1
ATOM 955 C C . LEU A 1 133 ? 9.898 5.604 -7.777 1.00 95.06 133 LEU A C 1
ATOM 957 O O . LEU A 1 133 ? 10.554 4.610 -7.478 1.00 95.06 133 LEU A O 1
ATOM 961 N N . HIS A 1 134 ? 9.101 5.640 -8.847 1.00 96.50 134 HIS A N 1
ATOM 962 C CA . HIS A 1 134 ? 8.954 4.518 -9.774 1.00 96.50 134 HIS A CA 1
ATOM 963 C C . HIS A 1 134 ? 10.298 4.069 -10.353 1.00 96.50 134 HIS A C 1
ATOM 965 O O . HIS A 1 134 ? 10.675 2.905 -10.215 1.00 96.50 134 HIS A O 1
ATOM 971 N N . ALA A 1 135 ? 11.053 5.008 -10.931 1.00 95.06 135 ALA A N 1
ATOM 972 C CA . ALA A 1 135 ? 12.365 4.733 -11.508 1.00 95.06 135 ALA A CA 1
ATOM 973 C C . ALA A 1 135 ? 13.343 4.190 -10.455 1.00 95.06 135 ALA A C 1
ATOM 975 O O . ALA A 1 135 ? 14.006 3.182 -10.688 1.00 95.06 135 ALA A O 1
ATOM 976 N N . ARG A 1 136 ? 13.370 4.793 -9.258 1.00 92.94 136 ARG A N 1
ATOM 977 C CA . ARG A 1 136 ? 14.201 4.340 -8.132 1.00 92.94 136 ARG A CA 1
ATOM 978 C C . ARG A 1 136 ? 13.926 2.884 -7.754 1.00 92.94 136 ARG A C 1
ATOM 980 O O . ARG A 1 136 ? 14.874 2.155 -7.482 1.00 92.94 136 ARG A O 1
ATOM 987 N N . LEU A 1 137 ? 12.662 2.464 -7.726 1.00 94.50 137 LEU A N 1
ATOM 988 C CA . LEU A 1 137 ? 12.284 1.090 -7.382 1.00 94.50 137 LEU A CA 1
ATOM 989 C C . LEU A 1 137 ? 12.598 0.085 -8.497 1.00 94.50 137 LEU A C 1
ATOM 991 O O . LEU A 1 137 ? 12.915 -1.063 -8.200 1.00 94.50 137 LEU A O 1
ATOM 995 N N . LEU A 1 138 ? 12.531 0.492 -9.766 1.00 94.06 138 LEU A N 1
ATOM 996 C CA . LEU A 1 138 ? 12.888 -0.377 -10.893 1.00 94.06 138 LEU A CA 1
ATOM 997 C C . LEU A 1 138 ? 14.402 -0.528 -11.078 1.00 94.06 138 LEU A C 1
ATOM 999 O O . LEU A 1 138 ? 14.877 -1.590 -11.471 1.00 94.06 138 LEU A O 1
ATOM 1003 N N . GLU A 1 139 ? 15.160 0.534 -10.820 1.00 91.81 139 GLU A N 1
ATOM 1004 C CA . GLU A 1 139 ? 16.620 0.554 -10.972 1.00 91.81 139 GLU A CA 1
ATOM 1005 C C . GLU A 1 139 ? 17.346 0.118 -9.691 1.00 91.81 139 GLU A C 1
ATOM 1007 O O . GLU A 1 139 ? 18.532 -0.218 -9.715 1.00 91.81 139 GLU A O 1
ATOM 1012 N N . GLY A 1 140 ? 16.644 0.142 -8.559 1.00 88.25 140 GLY A N 1
ATOM 1013 C CA . GLY A 1 140 ? 17.186 -0.156 -7.246 1.00 88.25 140 GLY A CA 1
ATOM 1014 C C . GLY A 1 140 ? 17.432 -1.644 -7.016 1.00 88.25 140 GLY A C 1
ATOM 1015 O O . GLY A 1 140 ? 16.678 -2.513 -7.450 1.00 88.25 140 GLY A O 1
ATOM 1016 N N . THR A 1 141 ? 18.473 -1.937 -6.244 1.00 87.00 141 THR A N 1
ATOM 1017 C CA . THR A 1 141 ? 18.786 -3.279 -5.745 1.00 87.00 141 THR A CA 1
ATOM 1018 C C . THR A 1 141 ? 18.791 -3.286 -4.224 1.00 87.00 141 THR A C 1
ATOM 1020 O O . THR A 1 141 ? 19.013 -2.250 -3.590 1.00 87.00 141 THR A O 1
ATOM 1023 N N . ALA A 1 142 ? 18.607 -4.466 -3.632 1.00 82.81 142 ALA A N 1
ATOM 1024 C CA . ALA A 1 142 ? 18.815 -4.674 -2.203 1.00 82.81 142 ALA A CA 1
ATOM 1025 C C . ALA A 1 142 ? 20.176 -4.110 -1.742 1.00 82.81 142 ALA A C 1
ATOM 1027 O O . ALA A 1 142 ? 21.197 -4.346 -2.391 1.00 82.81 142 ALA A O 1
ATOM 1028 N N . ARG A 1 143 ? 20.200 -3.376 -0.621 1.00 78.19 143 ARG A N 1
ATOM 1029 C CA . ARG A 1 143 ? 21.444 -2.865 0.001 1.00 78.19 143 ARG A CA 1
ATOM 1030 C C . ARG A 1 143 ? 21.726 -3.458 1.382 1.00 78.19 143 ARG A C 1
ATOM 1032 O O . ARG A 1 143 ? 22.851 -3.377 1.865 1.00 78.19 143 ARG A O 1
ATOM 1039 N N . GLY A 1 144 ? 20.718 -4.046 2.027 1.00 73.94 144 GLY A N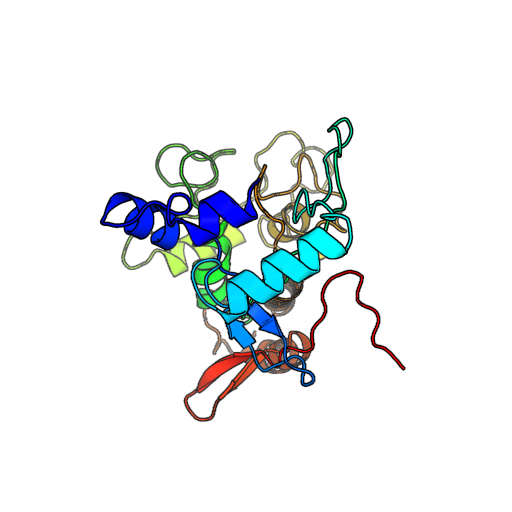 1
ATOM 1040 C CA . GLY A 1 144 ? 20.850 -4.614 3.367 1.00 73.94 144 GLY A CA 1
ATOM 1041 C C . GLY A 1 144 ? 21.609 -5.946 3.349 1.00 73.94 144 GLY A C 1
ATOM 1042 O O . GLY A 1 144 ? 21.278 -6.789 2.517 1.00 73.94 144 GLY A O 1
ATOM 1043 N N . PRO A 1 145 ? 22.551 -6.188 4.285 1.00 72.81 145 PRO A N 1
ATOM 1044 C CA . PRO A 1 145 ? 23.463 -7.343 4.274 1.00 72.81 145 PRO A CA 1
ATOM 1045 C C . PRO A 1 145 ? 22.744 -8.698 4.253 1.00 72.81 145 PRO A C 1
ATOM 1047 O O . PRO A 1 145 ? 23.233 -9.656 3.670 1.00 72.81 145 PRO A O 1
ATOM 1050 N N . LEU A 1 146 ? 21.547 -8.771 4.841 1.00 77.38 146 LEU A N 1
ATOM 1051 C CA . LE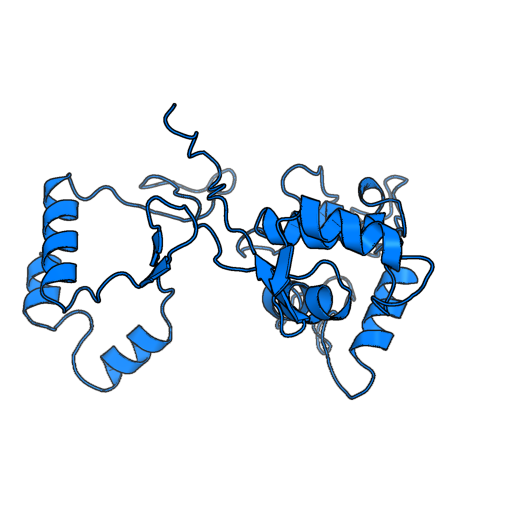U A 1 146 ? 20.739 -9.994 4.876 1.00 77.38 146 LEU A CA 1
ATOM 1052 C C . LEU A 1 146 ? 20.115 -10.362 3.521 1.00 77.38 146 LEU A C 1
ATOM 1054 O O . LEU A 1 146 ? 19.665 -11.490 3.371 1.00 77.38 146 LEU A O 1
ATOM 1058 N N . CYS A 1 147 ? 20.069 -9.419 2.578 1.00 75.25 147 CYS A N 1
ATOM 1059 C CA . CYS A 1 147 ? 19.398 -9.536 1.282 1.00 75.25 147 CYS A CA 1
ATOM 1060 C C . CYS A 1 147 ? 20.361 -9.412 0.084 1.00 75.25 147 CYS A C 1
ATOM 1062 O O . CYS A 1 147 ? 19.906 -9.375 -1.052 1.00 75.25 147 CYS A O 1
ATOM 1064 N N . VAL A 1 148 ? 21.672 -9.245 0.309 1.00 67.75 148 VAL A N 1
ATOM 1065 C CA . VAL A 1 148 ? 22.678 -9.143 -0.774 1.00 67.75 148 VAL A CA 1
ATOM 1066 C C . VAL A 1 148 ? 23.483 -10.427 -0.979 1.00 67.75 148 VAL A C 1
ATOM 1068 O O . VAL A 1 148 ? 23.966 -10.655 -2.086 1.00 67.75 148 VAL A O 1
ATOM 1071 N N . ASP A 1 149 ? 23.607 -11.279 0.044 1.00 57.59 149 ASP A N 1
ATOM 1072 C CA . ASP A 1 149 ? 24.524 -12.432 0.039 1.00 57.59 149 ASP A CA 1
ATOM 1073 C C . ASP A 1 149 ? 23.864 -13.776 -0.329 1.00 57.59 149 ASP A C 1
ATOM 1075 O O . ASP A 1 149 ? 24.524 -14.816 -0.364 1.00 57.59 149 ASP A O 1
ATOM 1079 N N . ASP A 1 150 ? 22.571 -13.792 -0.646 1.00 51.97 150 ASP A N 1
ATOM 1080 C CA . ASP A 1 150 ? 21.782 -15.010 -0.837 1.00 51.97 150 ASP A CA 1
ATOM 1081 C C . ASP A 1 150 ? 21.347 -15.241 -2.290 1.00 51.97 150 ASP A C 1
ATOM 1083 O O . ASP A 1 150 ? 20.223 -15.659 -2.523 1.00 51.97 150 ASP A O 1
ATOM 1087 N N . ALA A 1 151 ? 22.187 -14.957 -3.296 1.00 49.78 151 ALA A N 1
ATOM 1088 C CA . ALA A 1 151 ? 21.850 -15.081 -4.733 1.00 49.78 151 ALA A CA 1
ATOM 1089 C C . ALA A 1 151 ? 20.593 -14.292 -5.194 1.00 49.78 151 ALA A C 1
ATOM 1091 O O . ALA A 1 151 ? 20.320 -14.213 -6.391 1.00 49.78 151 ALA A O 1
ATOM 1092 N N . ARG A 1 152 ? 19.893 -13.648 -4.255 1.00 53.44 152 ARG A N 1
ATOM 1093 C CA . ARG A 1 152 ? 18.760 -12.741 -4.372 1.00 53.44 152 ARG A CA 1
ATOM 1094 C C . ARG A 1 152 ? 19.244 -11.316 -4.141 1.00 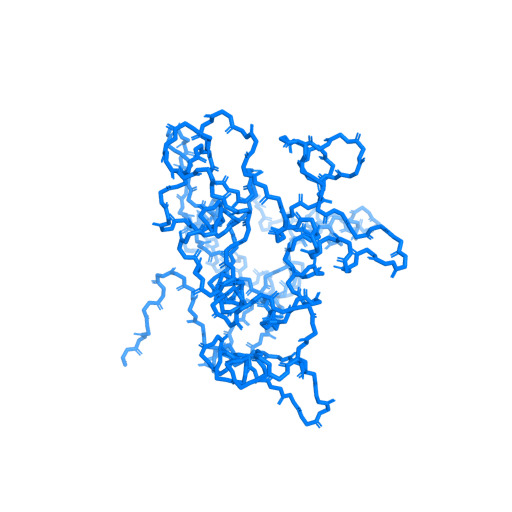53.44 152 ARG A C 1
ATOM 1096 O O . ARG A 1 152 ? 18.593 -10.561 -3.430 1.00 53.44 152 ARG A O 1
ATOM 1103 N N . GLY A 1 153 ? 20.340 -10.925 -4.805 1.00 55.34 153 GLY A N 1
ATOM 1104 C CA . GLY A 1 153 ? 20.664 -9.518 -5.094 1.00 55.34 153 GLY A CA 1
ATOM 1105 C C . GLY A 1 153 ? 19.585 -8.917 -6.003 1.00 55.34 153 GLY A C 1
ATOM 1106 O O . GLY A 1 153 ? 19.843 -8.507 -7.131 1.00 55.34 153 GLY A O 1
ATOM 1107 N N . ALA A 1 154 ? 18.354 -9.013 -5.522 1.00 68.81 154 ALA A N 1
ATOM 1108 C CA . ALA A 1 154 ? 17.110 -8.982 -6.231 1.00 68.81 154 ALA A CA 1
ATOM 1109 C C . ALA A 1 154 ? 16.791 -7.522 -6.450 1.00 68.81 154 ALA A C 1
ATOM 1111 O O . ALA A 1 154 ? 16.971 -6.675 -5.563 1.00 68.81 154 ALA A O 1
ATOM 1112 N N . ALA A 1 155 ? 16.362 -7.232 -7.668 1.00 87.56 155 ALA A N 1
ATOM 1113 C CA . ALA A 1 155 ? 15.791 -5.945 -7.968 1.00 87.56 155 ALA A CA 1
ATOM 1114 C C . ALA A 1 155 ? 14.745 -5.611 -6.891 1.00 87.56 155 ALA A C 1
ATOM 1116 O O . ALA A 1 155 ? 13.997 -6.485 -6.436 1.00 87.56 155 ALA A O 1
ATOM 1117 N N . MET A 1 156 ? 14.713 -4.351 -6.458 1.00 90.81 156 MET A N 1
ATOM 1118 C CA . MET A 1 156 ? 13.670 -3.882 -5.545 1.00 90.81 156 MET A CA 1
ATOM 1119 C C . MET A 1 156 ? 12.289 -4.241 -6.108 1.00 90.81 156 MET A C 1
ATOM 1121 O O . MET A 1 156 ? 11.433 -4.736 -5.372 1.00 90.81 156 MET A O 1
ATOM 1125 N N . ILE A 1 157 ? 12.141 -4.096 -7.428 1.00 93.88 157 ILE A N 1
ATOM 1126 C CA . ILE A 1 157 ? 11.039 -4.605 -8.240 1.00 93.88 157 ILE A CA 1
ATOM 1127 C C . ILE A 1 157 ? 11.595 -5.316 -9.474 1.00 93.88 157 ILE A C 1
ATOM 1129 O O . ILE A 1 157 ? 12.393 -4.747 -10.214 1.00 93.88 157 ILE A O 1
ATOM 1133 N N . ALA A 1 158 ? 11.118 -6.529 -9.737 1.00 93.31 158 ALA A N 1
ATOM 1134 C CA . ALA A 1 158 ? 11.355 -7.279 -10.962 1.00 93.31 158 ALA A CA 1
ATOM 1135 C C . ALA A 1 158 ? 10.060 -7.299 -11.806 1.00 93.31 158 ALA A C 1
ATOM 1137 O O . ALA A 1 158 ? 9.149 -8.081 -11.521 1.00 93.31 158 ALA A O 1
ATOM 1138 N N . PRO A 1 159 ? 9.934 -6.439 -12.839 1.00 95.44 159 PRO A N 1
ATOM 1139 C CA . PRO A 1 159 ? 8.751 -6.399 -13.701 1.00 95.44 159 PRO A CA 1
ATOM 1140 C C . PRO A 1 159 ? 8.394 -7.771 -14.283 1.00 95.44 159 PRO A C 1
ATOM 1142 O O . PRO A 1 159 ? 9.230 -8.427 -14.902 1.00 95.44 159 PRO A O 1
ATOM 1145 N N . GLY A 1 160 ? 7.143 -8.195 -14.107 1.00 95.38 160 GLY A N 1
ATOM 1146 C CA . GLY A 1 160 ? 6.638 -9.496 -14.555 1.00 95.38 160 GLY A CA 1
ATOM 1147 C C . GLY A 1 160 ? 6.996 -10.676 -13.646 1.00 95.38 160 GLY A C 1
ATOM 1148 O O . GLY A 1 160 ? 6.530 -11.785 -13.894 1.00 95.38 160 GLY A O 1
ATOM 1149 N N . ALA A 1 161 ? 7.788 -10.457 -12.593 1.00 93.75 161 ALA A N 1
ATOM 1150 C CA . ALA A 1 161 ? 8.259 -11.491 -11.677 1.00 93.75 161 ALA A CA 1
ATOM 1151 C C . ALA A 1 161 ? 8.016 -11.065 -10.212 1.00 93.75 161 ALA A C 1
ATOM 1153 O O . ALA A 1 161 ? 8.945 -10.649 -9.513 1.00 93.75 161 ALA A O 1
ATOM 1154 N N . PRO A 1 162 ? 6.760 -11.139 -9.725 1.00 93.00 162 PRO A N 1
ATOM 1155 C CA . PRO A 1 162 ? 6.411 -10.722 -8.366 1.00 93.00 162 PRO A CA 1
ATOM 1156 C C . PRO A 1 162 ? 7.228 -11.445 -7.293 1.00 93.00 162 PRO A C 1
ATOM 1158 O O . PRO A 1 162 ? 7.745 -10.798 -6.388 1.00 93.00 162 PRO A O 1
ATOM 1161 N N . GLU A 1 163 ? 7.427 -12.755 -7.438 1.00 88.25 163 GLU A N 1
ATOM 1162 C CA . GLU A 1 163 ? 8.171 -13.553 -6.454 1.00 88.25 163 GLU A CA 1
ATOM 1163 C C . GLU A 1 163 ? 9.668 -13.216 -6.410 1.00 88.25 163 GLU A C 1
ATOM 1165 O O . GLU A 1 163 ? 10.317 -13.398 -5.382 1.00 88.25 163 GLU A O 1
ATOM 1170 N N . ASP A 1 164 ? 10.209 -12.643 -7.488 1.00 88.88 164 ASP A N 1
ATOM 1171 C CA . ASP A 1 164 ? 11.599 -12.184 -7.562 1.00 88.88 164 ASP A CA 1
ATOM 1172 C C . ASP A 1 164 ? 11.758 -10.718 -7.113 1.00 88.88 164 ASP A C 1
ATOM 1174 O O . ASP A 1 164 ? 12.866 -10.181 -7.123 1.00 88.88 164 ASP A O 1
ATOM 1178 N N . SER A 1 165 ? 10.668 -10.053 -6.713 1.00 91.81 165 SER A N 1
ATOM 1179 C CA . SER A 1 165 ? 10.674 -8.649 -6.298 1.00 91.81 165 SER A CA 1
ATOM 1180 C C . SER A 1 165 ? 10.853 -8.516 -4.794 1.00 91.81 165 SER A C 1
ATOM 1182 O O . SER A 1 165 ? 9.993 -8.935 -4.013 1.00 91.81 165 SER A O 1
ATOM 1184 N N . LEU A 1 166 ? 11.939 -7.862 -4.374 1.00 90.38 166 LEU A N 1
ATOM 1185 C CA . LEU A 1 166 ? 12.239 -7.695 -2.952 1.00 90.38 166 LEU A CA 1
ATOM 1186 C C . LEU A 1 166 ? 11.111 -6.976 -2.203 1.00 90.38 166 LEU A C 1
ATOM 1188 O O . LEU A 1 166 ? 10.792 -7.376 -1.088 1.00 90.38 166 LEU A O 1
ATOM 1192 N N . LEU A 1 167 ? 10.491 -5.947 -2.795 1.00 92.38 167 LEU A N 1
ATOM 1193 C CA . LEU A 1 167 ? 9.395 -5.226 -2.140 1.00 92.38 167 LEU A CA 1
ATOM 1194 C C . LEU A 1 167 ? 8.283 -6.184 -1.695 1.00 92.38 167 LEU A C 1
ATOM 1196 O O . LEU A 1 167 ? 7.860 -6.115 -0.546 1.00 92.38 167 LEU A O 1
ATOM 1200 N N . LEU A 1 168 ? 7.856 -7.097 -2.575 1.00 92.00 168 LEU A N 1
ATOM 1201 C CA . LEU A 1 168 ? 6.782 -8.043 -2.276 1.00 92.00 168 LEU A CA 1
ATOM 1202 C C . LEU A 1 168 ? 7.212 -9.057 -1.214 1.00 92.00 168 LEU A C 1
ATOM 1204 O O . LEU A 1 168 ? 6.492 -9.256 -0.241 1.00 92.00 168 LEU A O 1
ATOM 1208 N N . GLN A 1 169 ? 8.424 -9.611 -1.332 1.00 89.25 169 GLN A N 1
ATOM 1209 C CA . GLN A 1 169 ? 8.974 -10.526 -0.324 1.00 89.25 169 GLN A CA 1
ATOM 1210 C C . GLN A 1 169 ? 9.035 -9.892 1.071 1.00 89.25 169 GLN A C 1
ATOM 1212 O O . GLN A 1 169 ? 8.934 -10.595 2.070 1.00 89.25 169 GLN A O 1
ATOM 1217 N N . LYS A 1 170 ? 9.228 -8.570 1.155 1.00 89.25 170 LYS A N 1
ATOM 1218 C CA . LYS A 1 170 ? 9.313 -7.849 2.428 1.00 89.25 170 LYS A CA 1
ATOM 1219 C C . LYS A 1 170 ? 7.956 -7.530 3.037 1.00 89.25 170 LYS A C 1
ATOM 1221 O O . LYS A 1 170 ? 7.948 -7.251 4.228 1.00 89.25 170 LYS A O 1
ATOM 1226 N N . VAL A 1 171 ? 6.856 -7.565 2.287 1.00 89.81 171 VAL A N 1
ATOM 1227 C CA . VAL A 1 171 ? 5.518 -7.206 2.799 1.00 89.81 171 VAL A CA 1
ATOM 1228 C C . VAL A 1 171 ? 4.540 -8.375 2.866 1.00 89.81 171 VAL A C 1
ATOM 1230 O O . VAL A 1 171 ? 3.527 -8.279 3.555 1.00 89.81 171 VAL A O 1
ATOM 1233 N N . ASP A 1 172 ? 4.831 -9.470 2.167 1.00 86.94 172 ASP A N 1
ATOM 1234 C CA . ASP A 1 172 ? 4.001 -10.667 2.149 1.00 86.94 172 ASP A CA 1
ATOM 1235 C C . ASP A 1 172 ? 4.347 -11.586 3.337 1.00 86.94 172 ASP A C 1
ATOM 1237 O O . ASP A 1 172 ? 5.470 -12.094 3.403 1.00 86.94 172 ASP A O 1
ATOM 1241 N N . PRO A 1 173 ? 3.419 -11.823 4.283 1.00 80.38 173 PRO A N 1
ATOM 1242 C CA . PRO A 1 173 ? 3.664 -12.703 5.424 1.00 80.38 173 PRO A CA 1
ATOM 1243 C C . PRO A 1 173 ? 3.851 -14.176 5.032 1.00 80.38 173 PRO A C 1
ATOM 1245 O O . PRO A 1 173 ? 4.383 -14.943 5.834 1.00 80.38 173 PRO A O 1
ATOM 1248 N N . GLU A 1 174 ? 3.421 -14.585 3.834 1.00 79.44 174 GLU A N 1
ATOM 1249 C CA . GLU A 1 174 ? 3.639 -15.941 3.318 1.00 79.44 174 GLU A CA 1
ATOM 1250 C C . GLU A 1 174 ? 5.011 -16.101 2.650 1.00 79.44 174 GLU A C 1
ATOM 1252 O O . GLU A 1 174 ? 5.498 -17.225 2.481 1.00 79.44 174 GLU A O 1
ATOM 1257 N N . ALA A 1 175 ? 5.668 -14.992 2.298 1.00 75.81 175 ALA A N 1
ATOM 1258 C CA . ALA A 1 175 ? 7.032 -15.030 1.803 1.00 75.81 175 ALA A CA 1
ATOM 1259 C C . ALA A 1 175 ? 8.010 -15.387 2.936 1.00 75.81 175 ALA A C 1
ATOM 1261 O O . ALA A 1 175 ? 7.764 -15.154 4.118 1.00 75.81 175 ALA A O 1
ATOM 1262 N N . LEU A 1 176 ? 9.170 -15.940 2.572 1.00 72.69 176 LEU A N 1
ATOM 1263 C CA . LEU A 1 176 ? 10.318 -16.068 3.474 1.00 72.69 176 LEU A CA 1
ATOM 1264 C C . LEU A 1 176 ? 11.238 -14.853 3.260 1.00 72.69 176 LEU A C 1
ATOM 1266 O O . LEU A 1 176 ? 12.178 -14.959 2.455 1.00 72.69 176 LEU A O 1
ATOM 1270 N N . PRO A 1 177 ? 10.980 -13.698 3.916 1.00 72.25 177 PRO A N 1
ATOM 1271 C CA . PRO A 1 177 ? 11.756 -12.489 3.693 1.00 72.25 177 PRO A CA 1
ATOM 1272 C C . PRO A 1 177 ? 13.214 -12.701 4.082 1.00 72.25 177 PRO A C 1
ATOM 1274 O O . PRO A 1 177 ? 13.542 -13.338 5.085 1.00 72.25 177 PRO A O 1
ATOM 1277 N N . CYS A 1 178 ? 14.112 -12.078 3.329 1.00 79.19 178 CYS A N 1
ATOM 1278 C CA . CYS A 1 178 ? 15.435 -11.783 3.852 1.00 79.19 178 CYS A CA 1
ATOM 1279 C C . CYS A 1 178 ? 15.310 -10.709 4.957 1.00 79.19 178 CYS A C 1
ATOM 1281 O O . CYS A 1 178 ? 14.749 -9.623 4.762 1.00 79.19 178 CYS A O 1
ATOM 1283 N N . GLY A 1 179 ? 15.812 -11.011 6.156 1.00 80.50 179 GLY A N 1
ATOM 1284 C CA . GLY A 1 179 ? 15.604 -10.171 7.341 1.00 80.50 179 GLY A CA 1
ATOM 1285 C C . GLY A 1 179 ? 14.143 -10.142 7.811 1.00 80.50 179 GLY A C 1
ATOM 1286 O O . GLY A 1 179 ? 13.415 -11.112 7.646 1.00 80.50 179 GLY A O 1
ATOM 1287 N N . SER A 1 180 ? 13.716 -9.038 8.427 1.00 83.06 180 SER A N 1
ATOM 1288 C CA . SER A 1 180 ? 12.370 -8.925 9.012 1.00 83.06 180 SER A CA 1
ATOM 1289 C C . SER A 1 180 ? 11.291 -8.538 7.996 1.00 83.06 180 SER A C 1
ATOM 1291 O O . SER A 1 180 ? 11.583 -7.821 7.033 1.00 83.06 180 SER A O 1
ATOM 1293 N N . LEU A 1 181 ? 10.050 -8.958 8.258 1.00 86.56 181 LEU A N 1
ATOM 1294 C CA . LEU A 1 181 ? 8.853 -8.509 7.542 1.00 86.56 181 LEU A CA 1
ATOM 1295 C C . LEU A 1 181 ? 8.598 -7.010 7.789 1.00 86.56 181 LEU A C 1
ATOM 1297 O O . LEU A 1 181 ? 8.901 -6.484 8.863 1.00 86.56 181 LEU A O 1
ATOM 1301 N N . MET A 1 182 ? 8.051 -6.337 6.784 1.00 87.12 182 MET A N 1
ATOM 1302 C CA . MET A 1 182 ? 7.637 -4.938 6.783 1.00 87.12 182 MET A CA 1
ATOM 1303 C C . MET A 1 182 ? 6.108 -4.833 6.668 1.00 87.12 182 MET A C 1
ATOM 1305 O O . MET A 1 182 ? 5.496 -5.671 6.007 1.00 87.12 182 MET A O 1
ATOM 1309 N N . PRO A 1 183 ? 5.488 -3.786 7.241 1.00 85.75 183 PRO A N 1
ATOM 1310 C CA . PRO A 1 183 ? 6.108 -2.723 8.040 1.00 85.75 183 PRO A CA 1
ATOM 1311 C C . PRO A 1 183 ? 6.543 -3.206 9.435 1.00 85.75 183 PRO A C 1
ATOM 1313 O O . PRO A 1 183 ? 5.793 -3.891 10.127 1.00 85.75 183 PRO A O 1
ATOM 1316 N N . LEU A 1 184 ? 7.746 -2.829 9.884 1.00 78.88 184 LEU A N 1
ATOM 1317 C CA . LEU A 1 184 ? 8.235 -3.201 11.218 1.00 78.88 184 LEU A CA 1
ATOM 1318 C C . LEU A 1 184 ? 7.352 -2.603 12.320 1.00 78.88 184 LEU A C 1
ATOM 1320 O O . LEU A 1 184 ? 7.216 -1.387 12.422 1.00 78.88 184 LEU A O 1
ATOM 1324 N N . GLY A 1 185 ? 6.770 -3.462 13.162 1.00 71.56 185 GLY A N 1
ATOM 1325 C CA . GLY A 1 185 ? 5.886 -3.043 14.259 1.00 71.56 185 GLY A CA 1
ATOM 1326 C C . GLY A 1 185 ? 4.567 -2.402 13.805 1.00 71.56 185 GLY A C 1
ATOM 1327 O O . GLY A 1 185 ? 3.801 -1.941 14.651 1.00 71.56 185 GLY A O 1
ATOM 1328 N N . GLY A 1 186 ? 4.306 -2.364 12.494 1.00 70.62 186 GLY A N 1
ATOM 1329 C CA . GLY A 1 186 ? 3.047 -1.926 11.906 1.00 70.62 186 GLY A CA 1
ATOM 1330 C C . GLY A 1 186 ? 2.117 -3.101 11.612 1.00 70.62 186 GLY A C 1
ATOM 1331 O O . GLY A 1 186 ? 2.487 -4.267 11.753 1.00 70.62 186 GLY A O 1
ATOM 1332 N N . ALA A 1 187 ? 0.892 -2.791 11.192 1.00 72.56 187 ALA A N 1
ATOM 1333 C CA . ALA A 1 187 ? -0.001 -3.808 10.654 1.00 72.56 187 ALA A CA 1
ATOM 1334 C C . ALA A 1 187 ? 0.538 -4.316 9.308 1.00 72.56 187 ALA A C 1
ATOM 1336 O O . ALA A 1 187 ? 1.020 -3.524 8.494 1.00 72.56 187 ALA A O 1
ATOM 1337 N N . ALA A 1 188 ? 0.428 -5.625 9.075 1.00 77.19 188 ALA A N 1
ATOM 1338 C CA . ALA A 1 188 ? 0.658 -6.197 7.755 1.00 77.19 188 ALA A CA 1
ATOM 1339 C C . ALA A 1 188 ? -0.305 -5.575 6.733 1.00 77.19 188 ALA A C 1
ATOM 1341 O O . ALA A 1 188 ? -1.404 -5.132 7.086 1.00 77.19 188 ALA A O 1
ATOM 1342 N N . LEU A 1 189 ? 0.103 -5.553 5.463 1.00 81.00 189 LEU A N 1
ATOM 1343 C CA . LEU A 1 189 ? -0.798 -5.148 4.391 1.00 81.00 189 LEU A CA 1
ATOM 1344 C C . LEU A 1 189 ? -1.990 -6.110 4.315 1.00 81.00 189 LEU A C 1
ATOM 1346 O O . LEU A 1 189 ? -1.846 -7.313 4.531 1.00 81.00 189 LEU A O 1
ATOM 1350 N N . SER A 1 190 ? -3.167 -5.575 3.992 1.00 79.25 190 SER A N 1
ATOM 1351 C CA . SER A 1 190 ? -4.348 -6.393 3.727 1.00 79.25 190 SER A CA 1
ATOM 1352 C C . SER A 1 190 ? -4.148 -7.282 2.496 1.00 79.25 190 SER A C 1
ATOM 1354 O O . SER A 1 190 ? -3.357 -6.962 1.604 1.00 79.25 190 SER A O 1
ATOM 1356 N N . GLU A 1 191 ? -4.917 -8.370 2.401 1.00 79.44 191 GLU A N 1
ATOM 1357 C CA . GLU A 1 191 ? -4.918 -9.243 1.217 1.00 79.44 191 GLU A CA 1
ATOM 1358 C C . GLU A 1 191 ? -5.215 -8.455 -0.069 1.00 79.44 191 GLU A C 1
ATOM 1360 O O . GLU A 1 191 ? -4.584 -8.685 -1.098 1.00 79.44 191 GLU A O 1
ATOM 1365 N N . GLN A 1 192 ? -6.109 -7.461 0.003 1.00 85.50 192 GLN A N 1
ATOM 1366 C CA . GLN A 1 192 ? -6.442 -6.580 -1.118 1.00 85.50 192 GLN A CA 1
ATOM 1367 C C . GLN A 1 192 ? -5.222 -5.771 -1.585 1.00 85.50 192 GLN A C 1
ATOM 1369 O O . GLN A 1 192 ? -4.910 -5.756 -2.777 1.00 85.50 192 GLN A O 1
ATOM 1374 N N . ARG A 1 193 ? -4.485 -5.152 -0.653 1.00 87.94 193 ARG A N 1
ATOM 1375 C CA . ARG A 1 193 ? -3.279 -4.371 -0.966 1.00 87.94 193 ARG A CA 1
ATOM 1376 C C . ARG A 1 193 ? -2.144 -5.246 -1.482 1.00 87.94 193 ARG A C 1
ATOM 1378 O O . ARG A 1 193 ? -1.454 -4.850 -2.421 1.00 87.94 193 ARG A O 1
ATOM 1385 N N . LEU A 1 194 ? -1.965 -6.435 -0.903 1.00 89.69 194 LEU A N 1
ATOM 1386 C CA . LEU A 1 194 ? -1.000 -7.423 -1.389 1.00 89.69 194 LEU A CA 1
ATOM 1387 C C . LEU A 1 194 ? -1.354 -7.896 -2.800 1.00 89.69 194 LEU A C 1
ATOM 1389 O O . LEU A 1 194 ? -0.460 -7.984 -3.641 1.00 89.69 194 LEU A O 1
ATOM 1393 N N . CYS A 1 195 ? -2.637 -8.138 -3.087 1.00 90.75 195 CYS A N 1
ATOM 1394 C CA . CYS A 1 195 ? -3.099 -8.472 -4.431 1.00 90.75 195 CYS A CA 1
ATOM 1395 C C . CYS A 1 195 ? -2.790 -7.340 -5.409 1.00 90.75 195 CYS A C 1
ATOM 1397 O O . CYS A 1 195 ? -2.150 -7.585 -6.428 1.00 90.75 195 CYS A O 1
ATOM 1399 N N . ALA A 1 196 ? -3.156 -6.097 -5.078 1.00 93.06 196 ALA A N 1
ATOM 1400 C CA . ALA A 1 196 ? -2.922 -4.948 -5.949 1.00 93.06 196 ALA A CA 1
ATOM 1401 C C . ALA A 1 1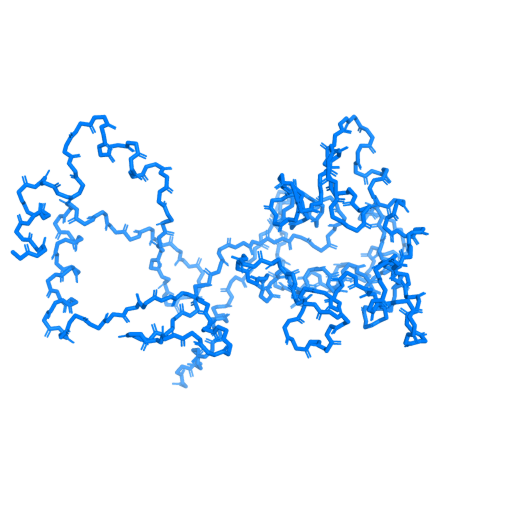96 ? -1.431 -4.734 -6.249 1.00 93.06 196 ALA A C 1
ATOM 1403 O O . ALA A 1 196 ? -1.049 -4.541 -7.407 1.00 93.06 196 ALA A O 1
ATOM 1404 N N . LEU A 1 197 ? -0.577 -4.840 -5.226 1.00 95.75 197 LEU A N 1
ATOM 1405 C CA . LEU A 1 197 ? 0.871 -4.745 -5.381 1.00 95.75 197 LEU A CA 1
ATOM 1406 C C . LEU A 1 197 ? 1.429 -5.880 -6.253 1.00 95.75 197 LEU A C 1
ATOM 1408 O O . LEU A 1 197 ? 2.189 -5.619 -7.188 1.00 95.75 197 LEU A O 1
ATOM 1412 N N . ARG A 1 198 ? 1.041 -7.132 -5.977 1.00 96.00 198 ARG A N 1
ATOM 1413 C CA . ARG A 1 198 ? 1.477 -8.310 -6.746 1.00 96.00 198 ARG A CA 1
ATOM 1414 C C . ARG A 1 198 ? 1.040 -8.209 -8.205 1.00 96.00 198 ARG A C 1
ATOM 1416 O O . ARG A 1 198 ? 1.856 -8.442 -9.095 1.00 96.00 198 ARG A O 1
ATOM 1423 N N . ALA A 1 199 ? -0.210 -7.821 -8.442 1.00 95.62 199 ALA A N 1
ATOM 1424 C CA . ALA A 1 199 ? -0.800 -7.635 -9.762 1.00 95.62 199 ALA A CA 1
ATOM 1425 C C . ALA A 1 199 ? -0.055 -6.574 -10.575 1.00 95.62 199 ALA A C 1
ATOM 1427 O O . ALA A 1 199 ? 0.320 -6.822 -11.718 1.00 95.62 199 ALA A O 1
ATOM 1428 N N . TRP A 1 200 ? 0.238 -5.416 -9.981 1.00 97.12 200 TRP A N 1
ATOM 1429 C CA . TRP A 1 200 ? 1.009 -4.375 -10.657 1.00 97.12 200 TRP A CA 1
ATOM 1430 C C . TRP A 1 200 ? 2.389 -4.860 -11.096 1.00 97.12 200 TRP A C 1
ATOM 1432 O O . TRP A 1 200 ? 2.780 -4.633 -12.244 1.00 97.12 200 TRP A O 1
ATOM 1442 N N . ILE A 1 201 ? 3.108 -5.566 -10.217 1.00 97.31 201 ILE A N 1
ATOM 1443 C CA . ILE A 1 201 ? 4.416 -6.135 -10.553 1.00 97.31 201 ILE A CA 1
ATOM 1444 C C . ILE A 1 201 ? 4.271 -7.176 -11.665 1.00 97.31 201 ILE A C 1
ATOM 1446 O O . ILE A 1 201 ? 4.995 -7.101 -12.660 1.00 97.31 201 ILE A O 1
ATOM 1450 N N . ALA A 1 202 ? 3.321 -8.105 -11.534 1.00 96.88 202 ALA A N 1
ATOM 1451 C CA . ALA A 1 202 ? 3.050 -9.155 -12.516 1.00 96.88 202 ALA A CA 1
ATOM 1452 C C . ALA A 1 202 ? 2.688 -8.588 -13.896 1.00 96.88 202 ALA A C 1
ATOM 1454 O O . ALA A 1 202 ? 3.142 -9.105 -14.914 1.00 96.88 202 ALA A O 1
ATOM 1455 N N . CYS A 1 203 ? 1.964 -7.469 -13.938 1.00 96.75 203 CYS A N 1
ATOM 1456 C CA . CYS A 1 203 ? 1.631 -6.777 -15.177 1.00 96.75 203 CYS A CA 1
ATOM 1457 C C . CYS A 1 203 ? 2.786 -5.978 -15.783 1.00 96.75 203 CYS A C 1
ATOM 1459 O O . CYS A 1 203 ? 2.585 -5.342 -16.809 1.00 96.75 203 CYS A O 1
ATOM 1461 N N . GLY A 1 204 ? 3.988 -6.016 -15.203 1.00 96.12 204 GLY A N 1
ATOM 1462 C CA . GLY A 1 204 ? 5.178 -5.358 -15.747 1.00 96.12 204 GLY A CA 1
ATOM 1463 C C . GLY A 1 204 ? 5.524 -4.033 -15.074 1.00 96.12 204 GLY A C 1
ATOM 1464 O O . GLY A 1 204 ? 6.352 -3.291 -15.600 1.00 96.12 204 GLY A O 1
ATOM 1465 N N . ALA A 1 205 ? 4.917 -3.739 -13.921 1.00 96.56 205 ALA A N 1
ATOM 1466 C CA . ALA A 1 205 ? 5.231 -2.592 -13.079 1.00 96.56 205 ALA A CA 1
ATOM 1467 C C . ALA A 1 205 ? 5.236 -1.249 -13.838 1.00 96.56 205 ALA A C 1
ATOM 1469 O O . ALA A 1 205 ? 6.126 -0.426 -13.642 1.00 96.56 205 ALA A O 1
ATOM 1470 N N . CYS A 1 206 ? 4.274 -1.008 -14.737 1.00 95.81 206 CYS A N 1
ATOM 1471 C CA . CYS A 1 206 ? 4.201 0.257 -15.478 1.00 95.81 206 CYS A CA 1
ATOM 1472 C C . CYS A 1 206 ? 3.879 1.451 -14.567 1.00 95.81 206 CYS A C 1
ATOM 1474 O O . CYS A 1 206 ? 3.085 1.330 -13.633 1.00 95.81 206 CYS A O 1
ATOM 1476 N N . ALA A 1 207 ? 4.464 2.612 -14.879 1.00 93.81 207 ALA A N 1
ATOM 1477 C CA . ALA A 1 207 ? 4.123 3.884 -14.238 1.00 93.81 207 ALA A CA 1
ATOM 1478 C C . ALA A 1 207 ? 2.757 4.412 -14.702 1.00 93.81 207 ALA A C 1
ATOM 1480 O O . ALA A 1 207 ? 1.982 4.927 -13.901 1.00 93.81 207 ALA A O 1
ATOM 1481 N N . ASP A 1 208 ? 2.485 4.282 -16.002 1.00 89.69 208 ASP A N 1
ATOM 1482 C CA . ASP A 1 208 ? 1.244 4.716 -16.633 1.00 89.69 208 ASP A CA 1
ATOM 1483 C C . ASP A 1 208 ? 0.269 3.524 -16.722 1.00 89.69 208 ASP A C 1
ATOM 1485 O O . ASP A 1 208 ? 0.635 2.495 -17.305 1.00 89.69 208 ASP A O 1
ATOM 1489 N N . PRO A 1 209 ? -0.944 3.616 -16.142 1.00 77.31 209 PRO A N 1
ATOM 1490 C CA . PRO A 1 209 ? -1.954 2.564 -16.257 1.00 77.31 209 PRO A CA 1
ATOM 1491 C C . PRO A 1 209 ? -2.430 2.317 -17.696 1.00 77.31 209 PRO A C 1
ATOM 1493 O O . PRO A 1 209 ? -2.906 1.218 -17.989 1.00 77.31 209 PRO A O 1
ATOM 1496 N N . ASP A 1 210 ? -2.272 3.298 -18.588 1.00 82.81 210 ASP A N 1
ATOM 1497 C CA . ASP A 1 210 ? -2.672 3.217 -19.993 1.00 82.81 210 ASP A CA 1
ATOM 1498 C C . ASP A 1 210 ? -1.525 2.770 -20.916 1.00 82.81 210 ASP A C 1
ATOM 1500 O O . ASP A 1 210 ? -1.708 2.654 -22.133 1.00 82.81 210 ASP A O 1
ATOM 1504 N N . ASP A 1 211 ? -0.341 2.464 -20.366 1.00 89.31 211 ASP A N 1
ATOM 1505 C CA . ASP A 1 211 ? 0.753 1.877 -21.139 1.00 89.31 211 ASP A CA 1
ATOM 1506 C C . ASP A 1 211 ? 0.278 0.565 -21.774 1.00 89.31 211 ASP A C 1
ATOM 1508 O O . ASP A 1 211 ? -0.088 -0.392 -21.086 1.00 89.31 211 ASP A O 1
ATOM 1512 N N . ALA A 1 212 ? 0.311 0.501 -23.107 1.00 88.50 212 ALA A N 1
ATOM 1513 C CA . ALA A 1 212 ? -0.183 -0.640 -23.872 1.00 88.50 212 ALA A CA 1
ATOM 1514 C C . ALA A 1 212 ? 0.467 -1.978 -23.470 1.00 88.50 212 ALA A C 1
ATOM 1516 O O . ALA A 1 212 ? -0.136 -3.029 -23.686 1.00 88.50 212 ALA A O 1
ATOM 1517 N N . ARG A 1 213 ? 1.671 -1.954 -22.881 1.00 88.94 213 ARG A N 1
ATOM 1518 C CA . ARG A 1 213 ? 2.356 -3.150 -22.363 1.00 88.94 213 ARG A CA 1
ATOM 1519 C C . ARG A 1 213 ? 1.652 -3.747 -21.148 1.00 88.94 213 ARG A C 1
ATOM 1521 O O . ARG A 1 213 ? 1.689 -4.960 -20.979 1.00 88.94 213 ARG A O 1
ATOM 1528 N N . CYS A 1 214 ? 1.027 -2.905 -20.329 1.00 91.31 214 CYS A N 1
ATOM 1529 C CA . CYS A 1 214 ? 0.429 -3.282 -19.052 1.00 91.31 214 CYS A CA 1
ATOM 1530 C C . CYS A 1 214 ? -1.107 -3.234 -19.076 1.00 91.31 214 CYS A C 1
ATOM 1532 O O . CYS A 1 214 ? -1.743 -3.948 -18.309 1.00 91.31 214 CYS A O 1
ATOM 1534 N N . ALA A 1 215 ? -1.714 -2.435 -19.959 1.00 89.56 215 ALA A N 1
ATOM 1535 C CA . ALA A 1 215 ? -3.136 -2.096 -19.902 1.00 89.56 215 ALA A CA 1
ATOM 1536 C C . ALA A 1 215 ? -4.094 -3.298 -19.999 1.00 89.56 215 ALA A C 1
ATOM 1538 O O . ALA A 1 215 ? -5.141 -3.280 -19.357 1.00 89.56 215 ALA A O 1
ATOM 1539 N N . GLU A 1 216 ? -3.777 -4.328 -20.795 1.00 89.81 216 GLU A N 1
ATOM 1540 C CA . GLU A 1 216 ? -4.618 -5.539 -20.856 1.00 89.81 216 GLU A CA 1
ATOM 1541 C C . GLU A 1 216 ? -4.516 -6.351 -19.566 1.00 89.81 216 GLU A C 1
ATOM 1543 O O . GLU A 1 216 ? -5.535 -6.606 -18.932 1.00 89.81 216 GLU A O 1
ATOM 1548 N N . CYS A 1 217 ? -3.292 -6.656 -19.126 1.00 93.75 217 CYS A N 1
ATOM 1549 C CA . CYS A 1 217 ? -3.067 -7.367 -17.870 1.00 93.75 217 CYS A CA 1
ATOM 1550 C C . CYS A 1 217 ? -3.740 -6.648 -16.695 1.00 93.75 217 CYS A C 1
ATOM 1552 O O . CYS A 1 217 ? -4.435 -7.270 -15.904 1.00 93.75 217 CYS A O 1
ATOM 1554 N N . GLN A 1 218 ? -3.622 -5.320 -16.623 1.00 91.25 218 GLN A N 1
ATOM 1555 C CA . GLN A 1 218 ? -4.209 -4.519 -15.549 1.00 91.25 218 GLN A CA 1
ATOM 1556 C C . GLN A 1 218 ? -5.742 -4.582 -15.509 1.00 91.25 218 GLN A C 1
ATOM 1558 O O . GLN A 1 218 ? -6.332 -4.503 -14.434 1.00 91.25 218 GLN A O 1
ATOM 1563 N N . ARG A 1 219 ? -6.419 -4.740 -16.654 1.00 88.06 219 ARG A N 1
ATOM 1564 C CA . ARG A 1 219 ? -7.879 -4.938 -16.668 1.00 88.06 219 ARG A CA 1
ATOM 1565 C C . ARG A 1 219 ? -8.274 -6.266 -16.034 1.00 88.06 219 ARG A C 1
ATOM 1567 O O . ARG A 1 219 ? -9.230 -6.296 -15.264 1.00 88.06 219 ARG A O 1
ATOM 1574 N N . GLU A 1 220 ? -7.550 -7.331 -16.353 1.00 88.94 220 GLU A N 1
ATOM 1575 C CA . GLU A 1 220 ? -7.784 -8.664 -15.791 1.00 88.94 220 GLU A CA 1
ATOM 1576 C C . GLU A 1 220 ? -7.445 -8.686 -14.294 1.00 88.94 220 GLU A C 1
ATOM 1578 O O . GLU A 1 220 ? -8.275 -9.083 -13.476 1.00 88.94 220 GLU A O 1
ATOM 1583 N N . ALA A 1 221 ? -6.288 -8.133 -13.921 1.00 90.81 221 ALA A N 1
ATOM 1584 C CA . ALA A 1 221 ? -5.811 -8.091 -12.540 1.00 90.81 221 ALA A CA 1
ATOM 1585 C C . ALA A 1 221 ? -6.743 -7.306 -11.605 1.00 90.81 221 ALA A C 1
ATOM 1587 O O . ALA A 1 221 ? -6.958 -7.711 -10.463 1.00 90.81 221 ALA A O 1
ATOM 1588 N N . ARG A 1 222 ? -7.347 -6.205 -12.076 1.00 89.00 222 ARG A N 1
ATOM 1589 C CA . ARG A 1 222 ? -8.364 -5.472 -11.303 1.00 89.00 222 ARG A CA 1
ATOM 1590 C C . ARG A 1 222 ? -9.527 -6.374 -10.912 1.00 89.00 222 ARG A C 1
ATOM 1592 O O . ARG A 1 222 ? -9.917 -6.380 -9.750 1.00 89.00 222 ARG A O 1
ATOM 1599 N N . ALA A 1 223 ? -10.045 -7.166 -11.850 1.00 83.31 223 ALA A N 1
ATOM 1600 C CA . ALA A 1 223 ? -11.146 -8.080 -11.567 1.00 83.31 223 ALA A CA 1
ATOM 1601 C C . ALA A 1 223 ? -10.742 -9.166 -10.555 1.00 83.31 223 ALA A C 1
ATOM 1603 O O . ALA A 1 223 ? -11.517 -9.470 -9.650 1.00 83.31 223 ALA A O 1
ATOM 1604 N N . GLU A 1 224 ? -9.529 -9.712 -10.673 1.00 85.38 224 GLU A N 1
ATOM 1605 C CA . GLU A 1 224 ? -8.992 -10.719 -9.746 1.00 85.38 224 GLU A CA 1
ATOM 1606 C C . GLU A 1 224 ? -8.794 -10.170 -8.330 1.00 85.38 224 GLU A C 1
ATOM 1608 O O . GLU A 1 224 ? -9.164 -10.825 -7.358 1.00 85.38 224 GLU A O 1
ATOM 1613 N N . CYS A 1 225 ? -8.291 -8.940 -8.207 1.00 85.88 225 CYS A N 1
ATOM 1614 C CA . CYS A 1 225 ? -8.120 -8.260 -6.922 1.00 85.88 225 CYS A CA 1
ATOM 1615 C C . CYS A 1 225 ? -9.407 -7.610 -6.391 1.00 85.88 225 CYS A C 1
ATOM 1617 O O . CYS A 1 225 ? -9.358 -6.834 -5.434 1.00 85.88 225 CYS A O 1
ATOM 1619 N N . GLY A 1 226 ? -10.560 -7.893 -7.007 1.00 80.25 226 GLY A N 1
ATOM 1620 C CA . GLY A 1 226 ? -11.857 -7.374 -6.578 1.00 80.25 226 GLY A CA 1
ATOM 1621 C C . GLY A 1 226 ? -12.034 -5.869 -6.784 1.00 80.25 226 GLY A C 1
ATOM 1622 O O . GLY A 1 226 ? -12.970 -5.299 -6.227 1.00 80.25 226 GLY A O 1
ATOM 1623 N N . VAL A 1 227 ? -11.179 -5.220 -7.579 1.00 84.94 227 VAL A N 1
ATOM 1624 C CA . VAL A 1 227 ? -11.285 -3.805 -7.945 1.00 84.94 227 VAL A CA 1
ATOM 1625 C C . VAL A 1 227 ? -12.352 -3.648 -9.029 1.00 84.94 227 VAL A C 1
ATOM 1627 O O . VAL A 1 227 ? -12.230 -4.140 -10.151 1.00 84.94 227 VAL A O 1
ATOM 1630 N N . VAL A 1 228 ? -13.414 -2.930 -8.690 1.00 80.25 228 VAL A N 1
ATOM 1631 C CA . VAL A 1 228 ? -14.484 -2.508 -9.589 1.00 80.25 228 VAL A CA 1
ATOM 1632 C C . VAL A 1 228 ? -14.304 -1.036 -9.925 1.00 80.25 228 VAL A C 1
ATOM 1634 O O . VAL A 1 228 ? -14.127 -0.208 -9.044 1.00 80.25 228 VAL A O 1
ATOM 1637 N N . VAL A 1 229 ? -14.363 -0.690 -11.204 1.00 75.56 229 VAL A N 1
ATOM 1638 C CA . VAL A 1 229 ? -14.359 0.712 -11.631 1.00 75.56 229 VAL A CA 1
ATOM 1639 C C . VAL A 1 229 ? -15.810 1.145 -11.794 1.00 75.56 229 VAL A C 1
ATOM 1641 O O . VAL A 1 229 ? -16.572 0.480 -12.500 1.00 75.56 229 VAL A O 1
ATOM 1644 N N . ASP A 1 230 ? -16.216 2.206 -11.101 1.00 75.81 230 ASP A N 1
ATOM 1645 C CA . ASP A 1 230 ? -17.577 2.727 -11.211 1.00 75.81 230 ASP A CA 1
ATOM 1646 C C . ASP A 1 230 ? -17.821 3.435 -12.559 1.00 75.81 230 ASP A C 1
ATOM 1648 O O . ASP A 1 230 ? -16.923 3.600 -13.388 1.00 75.81 230 ASP A O 1
ATOM 1652 N N . GLU A 1 231 ? -19.063 3.866 -12.800 1.00 70.62 231 GLU A N 1
ATOM 1653 C CA . GLU A 1 231 ? -19.424 4.573 -14.038 1.00 70.62 231 GLU A CA 1
ATOM 1654 C C . GLU A 1 231 ? -18.662 5.900 -14.228 1.00 70.62 231 GLU A C 1
ATOM 1656 O O . GLU A 1 231 ? -18.583 6.403 -15.350 1.00 70.62 231 GLU A O 1
ATOM 1661 N N . ALA A 1 232 ? -18.101 6.470 -13.154 1.00 71.19 232 ALA A N 1
ATOM 1662 C CA . ALA A 1 232 ? -17.297 7.688 -13.176 1.00 71.19 232 ALA A CA 1
ATOM 1663 C C . ALA A 1 232 ? -15.796 7.415 -13.392 1.00 71.19 232 ALA A C 1
ATOM 1665 O O . ALA A 1 232 ? -15.021 8.366 -13.508 1.00 71.19 232 ALA A O 1
ATOM 1666 N N . GLY A 1 233 ? -15.380 6.149 -13.488 1.00 69.00 233 GLY A N 1
ATOM 1667 C CA . GLY A 1 233 ? -13.976 5.772 -13.634 1.00 69.00 233 GLY A CA 1
ATOM 1668 C C . GLY A 1 233 ? -13.218 5.691 -12.308 1.00 69.00 233 GLY A C 1
ATOM 1669 O O . GLY A 1 233 ? -11.999 5.527 -12.324 1.00 69.00 233 GLY A O 1
ATOM 1670 N N . GLN A 1 234 ? -13.904 5.809 -11.170 1.00 68.56 234 GLN A N 1
ATOM 1671 C CA . GLN A 1 234 ? -13.292 5.721 -9.850 1.00 68.56 234 GLN A CA 1
ATOM 1672 C C . GLN A 1 234 ? -13.137 4.238 -9.464 1.00 68.56 234 GLN A C 1
ATOM 1674 O O . GLN A 1 234 ? -14.122 3.492 -9.502 1.00 68.56 234 GLN A O 1
ATOM 1679 N N . PRO A 1 235 ? -11.934 3.777 -9.083 1.00 69.81 235 PRO A N 1
ATOM 1680 C CA . PRO A 1 235 ? -11.769 2.438 -8.536 1.00 69.81 235 PRO A CA 1
ATOM 1681 C C . PRO A 1 235 ? -12.438 2.341 -7.155 1.00 69.81 235 PRO A C 1
ATOM 1683 O O . PRO A 1 235 ? -12.294 3.217 -6.302 1.00 69.81 235 PRO A O 1
ATOM 1686 N N . GLY A 1 236 ? -13.167 1.255 -6.941 1.00 70.00 236 GLY A N 1
ATOM 1687 C CA . GLY A 1 236 ? -13.727 0.791 -5.676 1.00 70.00 236 GLY A CA 1
ATOM 1688 C C . GLY A 1 236 ? -13.560 -0.724 -5.582 1.00 70.00 236 GLY A C 1
ATOM 1689 O O . GLY A 1 236 ? -13.045 -1.340 -6.509 1.00 70.00 236 GLY A O 1
ATOM 1690 N N . CYS A 1 237 ? -13.956 -1.353 -4.477 1.00 66.56 237 CYS A N 1
ATOM 1691 C CA . CYS A 1 237 ? -13.808 -2.801 -4.318 1.00 66.56 237 CYS A CA 1
ATOM 1692 C C . CYS A 1 237 ? -15.168 -3.477 -4.174 1.00 66.56 237 CYS A C 1
ATOM 1694 O O . CYS A 1 237 ? -16.055 -3.000 -3.465 1.00 66.56 237 CYS A O 1
ATOM 1696 N N . ALA A 1 238 ? -15.330 -4.622 -4.833 1.00 57.16 238 ALA A N 1
ATOM 1697 C CA . ALA A 1 238 ? -16.358 -5.582 -4.485 1.00 57.16 238 ALA A CA 1
ATOM 1698 C C . ALA A 1 238 ? -15.883 -6.295 -3.217 1.00 57.16 238 ALA A C 1
ATOM 1700 O O . ALA A 1 238 ? -15.264 -7.348 -3.303 1.00 57.16 238 ALA A O 1
ATOM 1701 N N . GLU A 1 239 ? -16.110 -5.703 -2.045 1.00 52.91 239 GLU A N 1
ATOM 1702 C CA . GLU A 1 239 ? -15.729 -6.342 -0.785 1.00 52.91 239 GLU A CA 1
ATOM 1703 C C . GLU A 1 239 ? -16.535 -7.642 -0.619 1.00 52.91 239 GLU A C 1
ATOM 1705 O O . GLU A 1 239 ? -17.705 -7.648 -0.246 1.00 52.91 239 GLU A O 1
ATOM 1710 N N . GLU A 1 240 ? -15.948 -8.781 -0.983 1.00 44.25 240 GLU A N 1
ATOM 1711 C CA . GLU A 1 240 ? -16.304 -10.035 -0.341 1.00 44.25 240 GLU A CA 1
ATOM 1712 C C . GLU A 1 240 ? -15.432 -10.108 0.903 1.00 44.25 240 GLU A C 1
ATOM 1714 O O . GLU A 1 240 ? -14.210 -10.107 0.812 1.00 44.25 240 GLU A O 1
ATOM 1719 N N . THR A 1 241 ? -16.064 -10.107 2.073 1.00 42.50 241 THR A N 1
ATOM 1720 C CA . THR A 1 241 ? -15.411 -10.233 3.378 1.00 42.50 241 THR A CA 1
ATOM 1721 C C . THR A 1 241 ? -14.498 -11.458 3.429 1.00 42.50 241 THR A C 1
ATOM 1723 O O . THR A 1 241 ? -14.937 -12.541 3.816 1.00 42.50 241 THR A O 1
ATOM 1726 N N . ALA A 1 242 ? -13.229 -11.293 3.075 1.00 42.91 242 ALA A N 1
ATOM 1727 C CA . ALA A 1 242 ? -12.159 -12.214 3.411 1.00 42.91 242 ALA A CA 1
ATOM 1728 C C . ALA A 1 242 ? -11.412 -11.615 4.602 1.00 42.91 242 ALA A C 1
ATOM 1730 O O . ALA A 1 242 ? -10.341 -11.029 4.501 1.00 42.91 242 ALA A O 1
ATOM 1731 N N . CYS A 1 243 ? -12.050 -11.702 5.766 1.00 45.44 243 CYS A N 1
ATOM 1732 C CA . CYS A 1 243 ? -11.313 -11.612 7.012 1.00 45.44 243 CYS A CA 1
ATOM 1733 C C . CYS A 1 243 ? -10.550 -12.935 7.169 1.00 45.44 243 CYS A C 1
ATOM 1735 O O . CYS A 1 243 ? -11.211 -13.983 7.125 1.00 45.44 243 CYS A O 1
ATOM 1737 N N . PRO A 1 244 ? -9.218 -12.933 7.369 1.00 41.53 244 PRO A N 1
ATOM 1738 C CA . PRO A 1 244 ? -8.475 -14.162 7.613 1.00 41.53 244 PRO A CA 1
ATOM 1739 C C . PRO A 1 244 ? -9.141 -14.949 8.751 1.00 41.53 244 PRO A C 1
ATOM 1741 O O . PRO A 1 244 ? -9.275 -14.453 9.870 1.00 41.53 244 PRO A O 1
ATOM 1744 N N . GLY A 1 245 ? -9.641 -16.152 8.452 1.00 40.81 245 GLY A N 1
ATOM 1745 C CA . GLY A 1 245 ? -10.261 -17.048 9.437 1.00 40.81 245 GLY A CA 1
ATOM 1746 C C . GLY A 1 245 ? -11.792 -17.006 9.580 1.00 40.81 245 GLY A C 1
ATOM 1747 O O . GLY A 1 245 ? -12.332 -17.857 10.288 1.00 40.81 245 GLY A O 1
ATOM 1748 N N . PHE A 1 246 ? -12.526 -16.124 8.891 1.00 35.88 246 PHE A N 1
ATOM 1749 C CA . PHE A 1 246 ? -13.992 -16.244 8.791 1.00 35.88 246 PHE A CA 1
ATOM 1750 C C . PHE A 1 246 ? -14.367 -17.079 7.563 1.00 35.88 246 PHE A C 1
ATOM 1752 O O . PHE A 1 246 ? -14.645 -16.562 6.484 1.00 35.88 246 PHE A O 1
ATOM 1759 N N . ALA A 1 247 ? -14.382 -18.403 7.725 1.00 32.28 247 ALA A N 1
ATOM 1760 C CA . ALA A 1 247 ? -14.996 -19.276 6.732 1.00 32.28 247 ALA A CA 1
ATOM 1761 C C . ALA A 1 247 ? -16.466 -18.869 6.525 1.00 32.28 247 ALA A C 1
ATOM 1763 O O . ALA A 1 247 ? -17.199 -18.645 7.494 1.00 32.28 247 ALA A O 1
ATOM 1764 N N . ARG A 1 248 ? -16.899 -18.795 5.260 1.00 34.78 248 ARG A N 1
ATOM 1765 C CA . ARG A 1 248 ? -18.308 -18.593 4.902 1.00 34.78 248 ARG A CA 1
ATOM 1766 C C . ARG A 1 248 ? -19.175 -19.622 5.645 1.00 34.78 248 ARG A C 1
ATOM 1768 O O . ARG A 1 248 ? -18.862 -20.813 5.572 1.00 34.78 248 ARG A O 1
ATOM 1775 N N . PRO A 1 249 ? -20.261 -19.228 6.333 1.00 32.66 249 PRO A N 1
ATOM 1776 C CA . PRO A 1 249 ? -21.286 -20.200 6.671 1.00 32.66 249 PRO A CA 1
ATOM 1777 C C . PRO A 1 249 ? -21.876 -20.734 5.357 1.00 32.66 249 PRO A C 1
ATOM 1779 O O . PRO A 1 249 ? -22.245 -19.946 4.486 1.00 32.66 249 PRO A O 1
ATOM 1782 N N . ASN A 1 250 ? -21.882 -22.063 5.209 1.00 36.56 250 ASN A N 1
ATOM 1783 C CA . ASN A 1 250 ? -22.529 -22.764 4.094 1.00 36.56 250 ASN A CA 1
ATOM 1784 C C . ASN A 1 250 ? -24.026 -22.450 4.009 1.00 36.56 250 ASN A C 1
ATOM 1786 O O . ASN A 1 250 ? -24.656 -22.323 5.086 1.00 36.56 250 ASN A O 1
#

Secondary structure (DSSP, 8-state):
-HHHHHHHTTTTTSSHHHHHHHHHSPP-EEEPTTS--EEEPPPTTSHHHHHHHHHHHHTT---EEESSPPPTTPPP-SEE----------SSHHHHIIIIIHHHTSSTTTS-SSS-GGG------STTHHHHHHHHHHH-B--SGGGTSSS---BSS-TT-GGG-HHHHHH-TTS--SSS-SSTTSPPPPHHHHHHHHHHHHTT--SSTT-TTTHHHHHHHHHHTTEEE-TTS-EEE------TT-PPP-